Protein AF-0000000081953867 (afdb_homodimer)

Structure (mmCIF, N/CA/C/O backbone):
data_AF-0000000081953867-model_v1
#
loop_
_entity.id
_entity.type
_entity.pdbx_description
1 polymer 'Ly6 domain containing, pigment cell'
#
loop_
_atom_site.group_PDB
_atom_site.id
_atom_site.type_symbol
_atom_site.label_atom_id
_atom_site.label_alt_id
_atom_site.label_comp_id
_atom_site.label_asym_id
_atom_site.label_entity_id
_atom_site.label_seq_id
_atom_site.pdbx_PDB_ins_code
_atom_site.Cartn_x
_atom_site.Cartn_y
_atom_site.Cartn_z
_atom_site.occupancy
_atom_site.B_iso_or_equiv
_atom_site.auth_seq_id
_atom_site.auth_comp_id
_atom_site.auth_asym_id
_atom_site.auth_atom_id
_atom_site.pdbx_PDB_model_num
ATOM 1 N N . LYS A 1 1 ? -15.125 -46.375 -12.68 1 42.28 1 LYS A N 1
ATOM 2 C CA . LYS A 1 1 ? -15.742 -45.062 -12.695 1 42.28 1 LYS A CA 1
ATOM 3 C C . LYS A 1 1 ? -14.703 -43.969 -12.469 1 42.28 1 LYS A C 1
ATOM 5 O O . LYS A 1 1 ? -14.086 -43.906 -11.406 1 42.28 1 LYS A O 1
ATOM 10 N N . VAL A 1 2 ? -14.016 -43.5 -13.586 1 43 2 VAL A N 1
ATOM 11 C CA . VAL A 1 2 ? -13.008 -42.438 -13.586 1 43 2 VAL A CA 1
ATOM 12 C C . VAL A 1 2 ? -13.641 -41.125 -13.117 1 43 2 VAL A C 1
ATOM 14 O O . VAL A 1 2 ? -14.594 -40.656 -13.719 1 43 2 VAL A O 1
ATOM 17 N N . LEU A 1 3 ? -13.711 -40.875 -11.844 1 42.72 3 LEU A N 1
ATOM 18 C CA . LEU A 1 3 ? -14.031 -39.562 -11.312 1 42.72 3 LEU A CA 1
ATOM 19 C C . LEU A 1 3 ? -13.297 -38.469 -12.086 1 42.72 3 LEU A C 1
ATOM 21 O O . LEU A 1 3 ? -12.062 -38.438 -12.078 1 42.72 3 LEU A O 1
ATOM 25 N N . HIS A 1 4 ? -13.891 -38.031 -13.242 1 45.25 4 HIS A N 1
ATOM 26 C CA . HIS A 1 4 ? -13.406 -36.812 -13.883 1 45.25 4 HIS A CA 1
ATOM 27 C C . HIS A 1 4 ? -13.172 -35.719 -12.852 1 45.25 4 HIS A C 1
ATOM 29 O O . HIS A 1 4 ? -14.109 -35.25 -12.188 1 45.25 4 HIS A O 1
ATOM 35 N N . ILE A 1 5 ? -12.125 -35.781 -12.141 1 44.5 5 ILE A N 1
ATOM 36 C CA . ILE A 1 5 ? -11.711 -34.594 -11.438 1 44.5 5 ILE A CA 1
ATOM 37 C C . ILE A 1 5 ? -11.867 -33.375 -12.352 1 44.5 5 ILE A C 1
ATOM 39 O O . ILE A 1 5 ? -11.195 -33.281 -13.383 1 44.5 5 ILE A O 1
ATOM 43 N N . TYR A 1 6 ? -13.078 -32.938 -12.594 1 45.06 6 TYR A N 1
ATOM 44 C CA . TYR A 1 6 ? -13.219 -31.594 -13.156 1 45.06 6 TYR A CA 1
ATOM 45 C C . TYR A 1 6 ? -12.148 -30.672 -12.602 1 45.06 6 TYR A C 1
ATOM 47 O O . TYR A 1 6 ? -12.117 -30.391 -11.398 1 45.06 6 TYR A O 1
ATOM 55 N N . ARG A 1 7 ? -10.938 -30.844 -13.039 1 45.34 7 ARG A N 1
ATOM 56 C CA . ARG A 1 7 ? -9.984 -29.766 -12.789 1 45.34 7 ARG A CA 1
ATOM 57 C C . ARG A 1 7 ? -10.656 -28.406 -12.93 1 45.34 7 ARG A C 1
ATOM 59 O O . ARG A 1 7 ? -11.023 -28 -14.031 1 45.34 7 ARG A O 1
ATOM 66 N N . VAL A 1 8 ? -11.562 -28.047 -12.117 1 51.91 8 VAL A N 1
ATOM 67 C CA . VAL A 1 8 ? -11.977 -26.656 -12.148 1 51.91 8 VAL A CA 1
ATOM 68 C C . VAL A 1 8 ? -10.797 -25.766 -12.539 1 51.91 8 VAL A C 1
ATOM 70 O O . VAL A 1 8 ? -9.75 -25.797 -11.883 1 51.91 8 VAL A O 1
ATOM 73 N N . GLN A 1 9 ? -10.43 -25.656 -13.797 1 52.16 9 GLN A N 1
ATOM 74 C CA . GLN A 1 9 ? -9.445 -24.719 -14.32 1 52.16 9 GLN A CA 1
ATOM 75 C C . GLN A 1 9 ? -9.492 -23.391 -13.578 1 52.16 9 GLN A C 1
ATOM 77 O O . GLN A 1 9 ? -10.461 -22.641 -13.703 1 52.16 9 GLN A O 1
ATOM 82 N N . HIS A 1 10 ? -9.07 -23.359 -12.406 1 65.44 10 HIS A N 1
ATOM 83 C CA . HIS A 1 10 ? -9.047 -22.078 -11.688 1 65.44 10 HIS A CA 1
ATOM 84 C C . HIS A 1 10 ? -8.359 -21 -12.5 1 65.44 10 HIS A C 1
ATOM 86 O O . HIS A 1 10 ? -7.203 -21.156 -12.906 1 65.44 10 HIS A O 1
ATOM 92 N N . THR A 1 11 ? -9.125 -20.281 -13.406 1 84.06 11 THR A N 1
ATOM 93 C CA . THR A 1 11 ? -8.586 -19.094 -14.086 1 84.06 11 THR A CA 1
ATOM 94 C C . THR A 1 11 ? -7.914 -18.156 -13.102 1 84.06 11 THR A C 1
ATOM 96 O O . THR A 1 11 ? -8.453 -17.891 -12.023 1 84.06 11 THR A O 1
ATOM 99 N N . PRO A 1 12 ? -6.672 -17.891 -13.406 1 92.25 12 PRO A N 1
ATOM 100 C CA . PRO A 1 12 ? -5.965 -16.969 -12.508 1 92.25 12 PRO A CA 1
ATOM 101 C C . PRO A 1 12 ? -6.695 -15.648 -12.336 1 92.25 12 PRO A C 1
ATOM 103 O O . PRO A 1 12 ? -7.309 -15.148 -13.281 1 92.25 12 PRO A O 1
ATOM 106 N N . LEU A 1 13 ? -6.82 -15.234 -11.117 1 95.56 13 LEU A N 1
ATOM 107 C CA . LEU A 1 13 ? -7.367 -13.922 -10.797 1 95.56 13 LEU A CA 1
ATOM 108 C C . LEU A 1 13 ? -6.293 -12.844 -10.906 1 95.56 13 LEU A C 1
ATOM 110 O O . LEU A 1 13 ? -5.191 -13.008 -10.375 1 95.56 13 LEU A O 1
ATOM 114 N N . PHE A 1 14 ? -6.57 -11.734 -11.68 1 95.31 14 PHE A N 1
ATOM 115 C CA . PHE A 1 14 ? -5.672 -10.586 -11.805 1 95.31 14 PHE A CA 1
ATOM 116 C C . PHE A 1 14 ? -6.246 -9.375 -11.086 1 95.31 14 PHE A C 1
ATOM 118 O O . PHE A 1 14 ? -7.449 -9.117 -11.156 1 95.31 14 PHE A O 1
ATOM 125 N N . CYS A 1 15 ? -5.355 -8.664 -10.391 1 94.88 15 CYS A N 1
ATOM 126 C CA . CYS A 1 15 ? -5.77 -7.473 -9.648 1 94.88 15 CYS A CA 1
ATOM 127 C C . CYS A 1 15 ? -4.789 -6.324 -9.867 1 94.88 15 CYS A C 1
ATOM 129 O O . CYS A 1 15 ? -3.654 -6.543 -10.297 1 94.88 15 CYS A O 1
ATOM 131 N N . TYR A 1 16 ? -5.242 -5.105 -9.609 1 93.94 16 TYR A N 1
ATOM 132 C CA . TYR A 1 16 ? -4.355 -3.955 -9.5 1 93.94 16 TYR A CA 1
ATOM 133 C C . TYR A 1 16 ? -3.6 -3.973 -8.18 1 93.94 16 TYR A C 1
ATOM 135 O O . TYR A 1 16 ? -4.129 -4.43 -7.16 1 93.94 16 TYR A O 1
ATOM 143 N N . THR A 1 17 ? -2.395 -3.549 -8.227 1 93.88 17 THR A N 1
ATOM 144 C CA . THR A 1 17 ? -1.592 -3.439 -7.012 1 93.88 17 THR A CA 1
ATOM 145 C C . THR A 1 17 ? -0.898 -2.082 -6.945 1 93.88 1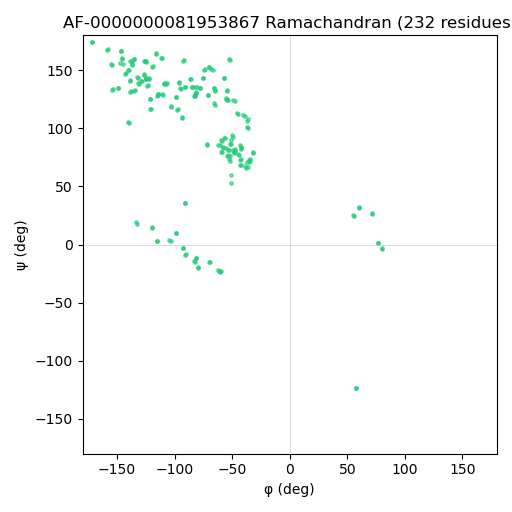7 THR A C 1
ATOM 147 O O . THR A 1 17 ? -0.587 -1.484 -7.977 1 93.88 17 THR A O 1
ATOM 150 N N . CYS A 1 18 ? -0.797 -1.572 -5.742 1 95.25 18 CYS A N 1
ATOM 151 C CA . CYS A 1 18 ? -0.029 -0.35 -5.535 1 95.25 18 CYS A CA 1
ATOM 152 C C . CYS A 1 18 ? 1.422 -0.668 -5.195 1 95.25 18 CYS A C 1
ATOM 154 O O . CYS A 1 18 ? 1.694 -1.582 -4.414 1 95.25 18 CYS A O 1
ATOM 156 N N . VAL A 1 19 ? 2.359 0.077 -5.828 1 93.69 19 VAL A N 1
ATOM 157 C CA . VAL A 1 19 ? 3.773 -0.229 -5.637 1 93.69 19 VAL A CA 1
ATOM 158 C C . VAL A 1 19 ? 4.484 0.979 -5.031 1 93.69 19 VAL A C 1
ATOM 160 O O . VAL A 1 19 ? 5.703 1.128 -5.176 1 93.69 19 VAL A O 1
ATOM 163 N N . PHE A 1 20 ? 3.738 1.986 -4.488 1 94.19 20 PHE A N 1
ATOM 164 C CA . PHE A 1 20 ? 4.121 3.133 -3.672 1 94.19 20 PHE A CA 1
ATOM 165 C C . PHE A 1 20 ? 3.018 3.49 -2.684 1 94.19 20 PHE A C 1
ATOM 167 O O . PHE A 1 20 ? 1.859 3.117 -2.879 1 94.19 20 PHE A O 1
ATOM 174 N N . PRO A 1 21 ? 3.434 4.156 -1.613 1 96.56 21 PRO A N 1
ATOM 175 C CA . PRO A 1 21 ? 2.33 4.727 -0.836 1 96.56 21 PRO A CA 1
ATOM 176 C C . PRO A 1 21 ? 1.409 5.605 -1.679 1 96.56 21 PRO A C 1
ATOM 178 O O . PRO A 1 21 ? 1.87 6.547 -2.324 1 96.56 21 PRO A O 1
ATOM 181 N N . THR A 1 22 ? 0.136 5.297 -1.679 1 96.56 22 THR A N 1
ATOM 182 C CA . THR A 1 22 ? -0.778 5.863 -2.664 1 96.56 22 THR A CA 1
ATOM 183 C C . THR A 1 22 ? -1.622 6.973 -2.045 1 96.56 22 THR A C 1
ATOM 185 O O . THR A 1 22 ? -2.398 6.727 -1.119 1 96.56 22 THR A O 1
ATOM 188 N N . VAL A 1 23 ? -1.457 8.234 -2.639 1 96.94 23 VAL A N 1
ATOM 189 C CA . VAL A 1 23 ? -2.115 9.406 -2.076 1 96.94 23 VAL A CA 1
ATOM 190 C C . VAL A 1 23 ? -3.137 9.953 -3.072 1 96.94 23 VAL A C 1
ATOM 192 O O . VAL A 1 23 ? -3.732 11.008 -2.844 1 96.94 23 VAL A O 1
ATOM 195 N N . SER A 1 24 ? -3.289 9.273 -4.164 1 92.81 24 SER A N 1
ATOM 196 C CA . SER A 1 24 ? -4.352 9.508 -5.133 1 92.81 24 SER A CA 1
ATOM 197 C C . SER A 1 24 ? -4.863 8.195 -5.723 1 92.81 24 SER A C 1
ATOM 199 O O . SER A 1 24 ? -4.098 7.246 -5.898 1 92.81 24 SER A O 1
ATOM 201 N N . PRO A 1 25 ? -6.094 8.094 -6.055 1 87 25 PRO A N 1
ATOM 202 C CA . PRO A 1 25 ? -6.668 6.82 -6.5 1 87 25 PRO A CA 1
ATOM 203 C C . PRO A 1 25 ? -5.996 6.277 -7.758 1 87 25 PRO A C 1
ATOM 205 O O . PRO A 1 25 ? -5.996 5.066 -7.988 1 87 25 PRO A O 1
ATOM 208 N N . HIS A 1 26 ? -5.398 7.148 -8.508 1 86.62 26 HIS A N 1
ATOM 209 C CA . HIS A 1 26 ? -4.879 6.723 -9.805 1 86.62 26 HIS A CA 1
ATOM 210 C C . HIS A 1 26 ? -3.383 6.441 -9.727 1 86.62 26 HIS A C 1
ATOM 212 O O . HIS A 1 26 ? -2.748 6.168 -10.75 1 86.62 26 HIS A O 1
ATOM 218 N N . ASP A 1 27 ? -2.85 6.414 -8.531 1 88.81 27 ASP A N 1
ATOM 219 C CA . ASP A 1 27 ? -1.405 6.258 -8.391 1 88.81 27 ASP A CA 1
ATOM 220 C C . ASP A 1 27 ? -1.005 4.785 -8.461 1 88.81 27 ASP A C 1
ATOM 222 O O . ASP A 1 27 ? 0.161 4.465 -8.703 1 88.81 27 ASP A O 1
ATOM 226 N N . CYS A 1 28 ? -1.898 3.885 -8.352 1 89.94 28 CYS A N 1
ATOM 227 C CA . CYS A 1 28 ? -1.551 2.469 -8.406 1 89.94 28 CYS A CA 1
ATOM 228 C C . CYS A 1 28 ? -1.221 2.045 -9.836 1 89.94 28 CYS A C 1
ATOM 230 O O . CYS A 1 28 ? -1.704 2.648 -10.797 1 89.94 28 CYS A O 1
ATOM 232 N N . ILE A 1 29 ? -0.317 1.01 -9.922 1 81 29 ILE A N 1
ATOM 233 C CA . ILE A 1 29 ? 0.077 0.554 -11.25 1 81 29 ILE A CA 1
ATOM 234 C C . ILE A 1 29 ? -1.118 -0.092 -11.945 1 81 29 ILE A C 1
ATOM 236 O O . ILE A 1 29 ? -1.963 -0.714 -11.297 1 81 29 ILE A O 1
ATOM 240 N N . HIS A 1 30 ? -1.061 0.056 -13.242 1 77.81 30 HIS A N 1
ATOM 241 C CA . HIS A 1 30 ? -2.201 -0.402 -14.023 1 77.81 30 HIS A CA 1
ATOM 242 C C . HIS A 1 30 ? -1.899 -1.729 -14.711 1 77.81 30 HIS A C 1
ATOM 244 O O . HIS A 1 30 ? -2.775 -2.312 -15.352 1 77.81 30 HIS A O 1
ATOM 250 N N . PHE A 1 31 ? -0.695 -2.215 -14.398 1 81.69 31 PHE A N 1
ATOM 251 C CA . PHE A 1 31 ? -0.4 -3.541 -14.93 1 81.69 31 PHE A CA 1
ATOM 252 C C . PHE A 1 31 ? -1.016 -4.625 -14.047 1 81.69 31 PHE A C 1
ATOM 254 O O . PHE A 1 31 ? -0.851 -4.609 -12.828 1 81.69 31 PHE A O 1
ATOM 261 N N . PRO A 1 32 ? -1.679 -5.512 -14.703 1 88.38 32 PRO A N 1
ATOM 262 C CA . PRO A 1 32 ? -2.324 -6.578 -13.93 1 88.38 32 PRO A CA 1
ATOM 263 C C . PRO A 1 32 ? -1.322 -7.496 -13.242 1 88.38 32 PRO A C 1
ATOM 265 O O . PRO A 1 32 ? -0.296 -7.852 -13.828 1 88.38 32 PRO A O 1
ATOM 268 N N . VAL A 1 33 ? -1.62 -7.762 -12.016 1 91.38 33 VAL A N 1
ATOM 269 C CA . VAL A 1 33 ? -0.803 -8.703 -11.258 1 91.38 33 VAL A CA 1
ATOM 270 C C . VAL A 1 33 ? -1.599 -9.977 -10.984 1 91.38 33 VAL A C 1
ATOM 272 O O . VAL A 1 33 ? -2.744 -9.914 -10.531 1 91.38 33 VAL A O 1
ATOM 275 N N . LYS A 1 34 ? -0.987 -11.086 -11.297 1 92.56 34 LYS A N 1
ATOM 276 C CA . LYS A 1 34 ? -1.616 -12.367 -11 1 92.56 34 LYS A CA 1
ATOM 277 C C . LYS A 1 34 ? -1.62 -1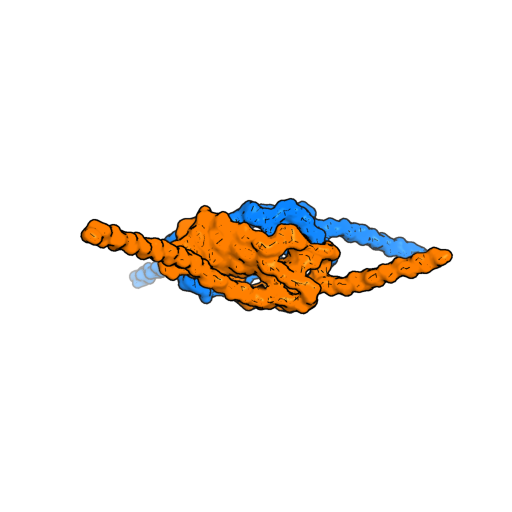2.648 -9.5 1 92.56 34 LYS A C 1
ATOM 279 O O . LYS A 1 34 ? -0.563 -12.672 -8.867 1 92.56 34 LYS A O 1
ATOM 284 N N . CYS A 1 35 ? -2.768 -12.977 -8.984 1 93.31 35 CYS A N 1
ATOM 285 C CA . CYS A 1 35 ? -2.871 -13.25 -7.555 1 93.31 35 CYS A CA 1
ATOM 286 C C . CYS A 1 35 ? -2.541 -14.703 -7.254 1 93.31 35 CYS A C 1
ATOM 288 O O . CYS A 1 35 ? -2.871 -15.594 -8.039 1 93.31 35 CYS A O 1
ATOM 290 N N . PRO A 1 36 ? -1.838 -14.914 -6.094 1 89.38 36 PRO A N 1
ATOM 291 C CA . PRO A 1 36 ? -1.755 -16.297 -5.621 1 89.38 36 PRO A CA 1
ATOM 292 C C . PRO A 1 36 ? -3.123 -16.969 -5.512 1 89.38 36 PRO A C 1
ATOM 294 O O . PRO A 1 36 ? -4.145 -16.281 -5.398 1 89.38 36 PRO A O 1
ATOM 297 N N . PRO A 1 37 ? -3.117 -18.281 -5.523 1 89.94 37 PRO A N 1
ATOM 298 C CA . PRO A 1 37 ? -4.387 -19 -5.395 1 89.94 37 PRO A CA 1
ATOM 299 C C . PRO A 1 37 ? -5.145 -18.641 -4.121 1 89.94 37 PRO A C 1
ATOM 301 O O . PRO A 1 37 ? -4.531 -18.406 -3.076 1 89.94 37 PRO A O 1
ATOM 304 N N . GLU A 1 38 ? -6.484 -18.562 -4.16 1 92.19 38 GLU A N 1
ATOM 305 C CA . GLU A 1 38 ? -7.426 -18.391 -3.057 1 92.19 38 GLU A CA 1
ATOM 306 C C . GLU A 1 38 ? -7.449 -16.938 -2.568 1 92.19 38 GLU A C 1
ATOM 308 O O . GLU A 1 38 ? -8.148 -16.625 -1.604 1 92.19 38 GLU A O 1
ATOM 313 N N . GLN A 1 39 ? -6.66 -16.109 -3.215 1 94.81 39 GLN A N 1
ATOM 314 C CA . GLN A 1 39 ? -6.707 -14.695 -2.824 1 94.81 39 GLN A CA 1
ATOM 315 C C . GLN A 1 39 ? -7.727 -13.93 -3.664 1 94.81 39 GLN A C 1
ATOM 317 O O . GLN A 1 39 ? -8.172 -14.414 -4.703 1 94.81 39 GLN A O 1
ATOM 322 N N . LEU A 1 40 ? -8.148 -12.82 -3.109 1 96.56 40 LEU A N 1
ATOM 323 C CA . LEU A 1 40 ? -9.125 -11.906 -3.705 1 96.56 40 LEU A CA 1
ATOM 324 C C . LEU A 1 40 ? -8.492 -10.547 -3.99 1 96.56 40 LEU A C 1
ATOM 326 O O . LEU A 1 40 ? -7.387 -10.266 -3.527 1 96.56 40 LEU A O 1
ATOM 330 N N . CYS A 1 41 ? -9.195 -9.773 -4.809 1 96.62 41 CYS A N 1
ATOM 331 C CA . CYS A 1 41 ? -8.75 -8.406 -5.074 1 96.62 41 CYS A CA 1
ATOM 332 C C . CYS A 1 41 ? -9.203 -7.461 -3.967 1 96.62 41 CYS A C 1
ATOM 334 O O . CYS A 1 41 ? -10.383 -7.41 -3.629 1 96.62 41 CYS A O 1
ATOM 336 N N . LEU A 1 42 ? -8.297 -6.715 -3.457 1 96.12 42 LEU A N 1
ATOM 337 C CA . LEU A 1 42 ? -8.539 -5.797 -2.352 1 96.12 42 LEU A CA 1
ATOM 338 C C . LEU A 1 42 ? -8.531 -4.348 -2.834 1 96.12 42 LEU A C 1
ATOM 340 O O . LEU A 1 42 ? -7.676 -3.959 -3.631 1 96.12 42 LEU A O 1
ATOM 344 N N . SER A 1 43 ? -9.453 -3.557 -2.336 1 96.38 43 SER A N 1
ATOM 345 C CA . SER A 1 43 ? -9.422 -2.098 -2.297 1 96.38 43 SER A CA 1
ATOM 346 C C . SER A 1 43 ? -9.523 -1.58 -0.867 1 96.38 43 SER A C 1
ATOM 348 O O . SER A 1 43 ? -10.477 -1.91 -0.149 1 96.38 43 SER A O 1
ATOM 350 N N . SER A 1 44 ? -8.586 -0.792 -0.507 1 96.25 44 SER A N 1
ATOM 351 C CA . SER A 1 44 ? -8.586 -0.219 0.834 1 96.25 44 SER A CA 1
ATOM 352 C C . SER A 1 44 ? -8.469 1.301 0.785 1 96.25 44 SER A C 1
ATOM 354 O O . SER A 1 44 ? -7.766 1.848 -0.068 1 96.25 44 SER A O 1
ATOM 356 N N . ARG A 1 45 ? -9.094 1.985 1.711 1 96.06 45 ARG A N 1
ATOM 357 C CA . ARG A 1 45 ? -9.086 3.438 1.862 1 96.06 45 ARG A CA 1
ATOM 358 C C . ARG A 1 45 ? -8.883 3.834 3.32 1 96.06 45 ARG A C 1
ATOM 360 O O . ARG A 1 45 ? -9.516 3.271 4.215 1 96.06 45 ARG A O 1
ATOM 367 N N . ALA A 1 46 ? -8.008 4.727 3.561 1 97 46 ALA A N 1
ATOM 368 C CA . ALA A 1 46 ? -7.805 5.293 4.891 1 97 46 ALA A CA 1
ATOM 369 C C . ALA A 1 46 ? -7.961 6.812 4.871 1 97 46 ALA A C 1
ATOM 371 O O . ALA A 1 46 ? -7.504 7.473 3.936 1 97 46 ALA A O 1
ATOM 372 N N . VAL A 1 47 ? -8.648 7.383 5.883 1 97.44 47 VAL A N 1
ATOM 373 C CA . VAL A 1 47 ? -8.805 8.82 6.039 1 97.44 47 VAL A CA 1
ATOM 374 C C . VAL A 1 47 ? -8.25 9.266 7.391 1 97.44 47 VAL A C 1
ATOM 376 O O . VAL A 1 47 ? -8.688 8.781 8.438 1 97.44 47 VAL A O 1
ATOM 379 N N . GLY A 1 48 ? -7.184 10.117 7.324 1 98.19 48 GLY A N 1
ATOM 380 C CA . GLY A 1 48 ? -6.668 10.781 8.508 1 98.19 48 GLY A CA 1
ATOM 381 C C . GLY A 1 48 ? -7.234 12.18 8.703 1 98.19 48 GLY A C 1
ATOM 382 O O . GLY A 1 48 ? -7.246 12.984 7.766 1 98.19 48 GLY A O 1
ATOM 383 N N . ARG A 1 49 ? -7.66 12.508 10 1 98.06 49 ARG A N 1
ATOM 384 C CA . ARG A 1 49 ? -8.312 13.789 10.219 1 98.06 49 ARG A CA 1
ATOM 385 C C . ARG A 1 49 ? -7.711 14.516 11.414 1 98.06 49 ARG A C 1
ATOM 387 O O . ARG A 1 49 ? -7.379 13.891 12.422 1 98.06 49 ARG A O 1
ATOM 394 N N . ARG A 1 50 ? -7.539 15.75 11.273 1 95.88 50 ARG A N 1
ATOM 395 C CA . ARG A 1 50 ? -7.262 16.719 12.328 1 95.88 50 ARG A CA 1
ATOM 396 C C . ARG A 1 50 ? -8.016 18.031 12.078 1 95.88 50 ARG A C 1
ATOM 398 O O . ARG A 1 50 ? -7.609 18.844 11.25 1 95.88 50 ARG A O 1
ATOM 405 N N . GLY A 1 51 ? -9.086 18.203 12.906 1 94.62 51 GLY A N 1
ATOM 406 C CA . GLY A 1 51 ? -9.938 19.328 12.578 1 94.62 51 GLY A CA 1
ATOM 407 C C . GLY A 1 51 ? -10.492 19.266 11.164 1 94.62 51 GLY A C 1
ATOM 408 O O . GLY A 1 51 ? -11.086 18.266 10.766 1 94.62 51 GLY A O 1
ATOM 409 N N . ASP A 1 52 ? -10.234 20.359 10.297 1 94.19 52 ASP A N 1
ATOM 410 C CA . ASP A 1 52 ? -10.727 20.422 8.922 1 94.19 52 ASP A CA 1
ATOM 411 C C . ASP A 1 52 ? -9.719 19.828 7.945 1 94.19 52 ASP A C 1
ATOM 413 O O . ASP A 1 52 ? -10.031 19.625 6.77 1 94.19 52 ASP A O 1
ATOM 417 N N . PHE A 1 53 ? -8.578 19.547 8.414 1 95.19 53 PHE A N 1
ATOM 418 C CA . PHE A 1 53 ? -7.527 18.953 7.59 1 95.19 53 PHE A CA 1
ATOM 419 C C . PHE A 1 53 ? -7.73 17.453 7.441 1 95.19 53 PHE A C 1
ATOM 421 O O . PHE A 1 53 ? -8.055 16.766 8.414 1 95.19 53 PHE A O 1
ATOM 428 N N . GLN A 1 54 ? -7.582 16.922 6.211 1 97.12 54 GLN A N 1
ATOM 429 C CA . GLN A 1 54 ? -7.723 15.484 5.992 1 97.12 54 GLN A CA 1
ATOM 430 C C . GLN A 1 54 ? -6.668 14.969 5.02 1 97.12 54 GLN A C 1
ATOM 432 O O . GLN A 1 54 ? -6.297 15.664 4.074 1 97.12 54 GLN A O 1
ATOM 437 N N . VAL A 1 55 ? -6.188 13.844 5.305 1 97.62 55 VAL A N 1
ATOM 438 C CA . VAL A 1 55 ? -5.34 13.078 4.395 1 97.62 55 VAL A CA 1
ATOM 439 C C . VAL A 1 55 ? -6.051 11.797 3.979 1 97.62 55 VAL A C 1
ATOM 441 O O . VAL A 1 55 ? -6.543 11.047 4.828 1 97.62 55 VAL A O 1
ATOM 444 N N . VAL A 1 56 ? -6.137 11.539 2.656 1 97.12 56 VAL A N 1
ATOM 445 C CA . VAL A 1 56 ? -6.789 10.344 2.143 1 97.12 56 VAL A CA 1
ATOM 446 C C . VAL A 1 56 ? -5.762 9.453 1.447 1 97.12 56 VAL A C 1
ATOM 448 O O . VAL A 1 56 ? -5.008 9.914 0.59 1 97.12 56 VAL A O 1
ATOM 451 N N . LEU A 1 57 ? -5.754 8.188 1.822 1 97.19 57 LEU A N 1
ATOM 452 C CA . LEU A 1 57 ? -4.793 7.211 1.324 1 97.19 57 LEU A CA 1
ATOM 453 C C . LEU A 1 57 ? -5.508 6.004 0.725 1 97.19 57 LEU A C 1
ATOM 455 O O . LEU A 1 57 ? -6.633 5.688 1.116 1 97.19 57 LEU A O 1
ATOM 459 N N . TYR A 1 58 ? -4.773 5.289 -0.174 1 96.19 58 TYR A N 1
ATOM 460 C CA . TYR A 1 58 ? -5.375 4.168 -0.888 1 96.19 58 TYR A CA 1
ATOM 461 C C . TYR A 1 58 ? -4.414 2.982 -0.945 1 96.19 58 TYR A C 1
ATOM 463 O O . TYR A 1 58 ? -3.195 3.16 -0.904 1 96.19 58 TYR A O 1
ATOM 471 N N . GLU A 1 59 ? -4.992 1.812 -1.078 1 96.31 59 GLU A N 1
ATOM 472 C CA . GLU A 1 59 ? -4.25 0.57 -1.269 1 96.31 59 GLU A CA 1
ATOM 473 C C . GLU A 1 59 ? -5.043 -0.424 -2.111 1 96.31 59 GLU A C 1
ATOM 475 O O . GLU A 1 59 ? -6.25 -0.588 -1.913 1 96.31 59 GLU A O 1
ATOM 480 N N . ARG A 1 60 ? -4.34 -1.022 -3.066 1 95.81 60 ARG A N 1
ATOM 481 C CA . ARG A 1 60 ? -4.84 -2.152 -3.844 1 95.81 60 ARG A CA 1
ATOM 482 C C . ARG A 1 60 ? -3.844 -3.307 -3.838 1 95.81 60 ARG A C 1
ATOM 484 O O . ARG A 1 60 ? -2.633 -3.088 -3.918 1 95.81 60 ARG A O 1
ATOM 491 N N . SER A 1 61 ? -4.375 -4.539 -3.738 1 94.44 61 SER A N 1
ATOM 492 C CA . SER A 1 61 ? -3.5 -5.711 -3.688 1 94.44 61 SER A CA 1
ATOM 493 C C . SER A 1 61 ? -4.305 -7.004 -3.785 1 94.44 61 SER A C 1
ATOM 495 O O . SER A 1 61 ? -5.523 -6.969 -3.943 1 94.44 61 SER A O 1
ATOM 497 N N . CYS A 1 62 ? -3.578 -8.094 -3.857 1 94.62 62 CYS A N 1
ATOM 498 C CA . CYS A 1 62 ? -4.125 -9.43 -3.629 1 94.62 62 CY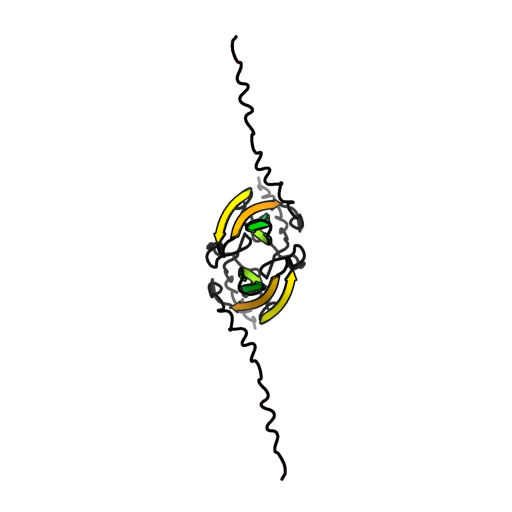S A CA 1
ATOM 499 C C . CYS A 1 62 ? -4.133 -9.766 -2.145 1 94.62 62 CYS A C 1
ATOM 501 O O . CYS A 1 62 ? -3.135 -9.57 -1.451 1 94.62 62 CYS A O 1
ATOM 503 N N . VAL A 1 63 ? -5.301 -10.367 -1.648 1 95.25 63 VAL A N 1
ATOM 504 C CA . VAL A 1 63 ? -5.344 -10.609 -0.21 1 95.25 63 VAL A CA 1
ATOM 505 C C . VAL A 1 63 ? -6.113 -11.898 0.076 1 95.25 63 VAL A C 1
ATOM 507 O O . VAL A 1 63 ? -6.875 -12.375 -0.77 1 95.25 63 VAL A O 1
ATOM 510 N N . LEU A 1 64 ? -5.836 -12.391 1.269 1 94.69 64 LEU A N 1
ATOM 511 C CA . LEU A 1 64 ? -6.656 -13.492 1.769 1 94.69 64 LEU A CA 1
ATOM 512 C C . LEU A 1 64 ? -8.062 -13.008 2.1 1 94.69 64 LEU A C 1
ATOM 514 O O . LEU A 1 64 ? -8.258 -11.859 2.502 1 94.69 64 LEU A O 1
ATOM 518 N N . SER A 1 65 ? -9.062 -13.938 2.016 1 96.19 65 SER A N 1
ATOM 519 C CA . SER A 1 65 ? -10.461 -13.594 2.262 1 96.19 65 SER A CA 1
ATOM 520 C C . SER A 1 65 ? -10.664 -13.094 3.689 1 96.19 65 SER A C 1
ATOM 522 O O . SER A 1 65 ? -11.594 -12.336 3.959 1 96.19 65 SER A O 1
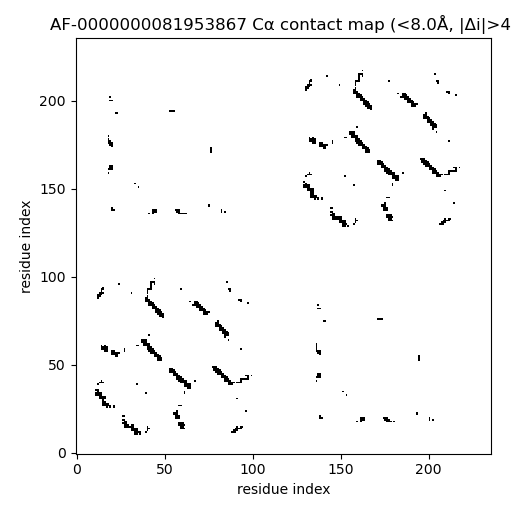ATOM 524 N N . SER A 1 66 ? -9.766 -13.445 4.605 1 95.31 66 SER A N 1
ATOM 525 C CA . SER A 1 66 ? -9.883 -13.039 6 1 95.31 66 SER A CA 1
ATOM 526 C C . SER A 1 66 ? -9.656 -11.539 6.164 1 95.31 66 SER A C 1
ATOM 528 O O . SER A 1 66 ? -9.977 -10.969 7.207 1 95.31 66 SER A O 1
ATOM 530 N N . MET A 1 67 ? -9.133 -10.969 5.191 1 94.75 67 MET A N 1
ATOM 531 C CA . MET A 1 67 ? -8.844 -9.539 5.277 1 94.75 67 MET A CA 1
ATOM 532 C C . MET A 1 67 ? -10.008 -8.719 4.723 1 94.75 67 MET A C 1
ATOM 534 O O . MET A 1 67 ? -9.969 -7.484 4.754 1 94.75 67 MET A O 1
ATOM 538 N N . CYS A 1 68 ? -11.062 -9.367 4.191 1 96.31 68 CYS A N 1
ATOM 539 C CA . CYS A 1 68 ? -12.195 -8.664 3.586 1 96.31 68 CYS A CA 1
ATOM 540 C C . CYS A 1 68 ? -13.125 -8.109 4.656 1 96.31 68 CYS A C 1
ATOM 542 O O . CYS A 1 68 ? -13.406 -8.781 5.652 1 96.31 68 CYS A O 1
ATOM 544 N N . GLY A 1 69 ? -13.523 -6.859 4.441 1 95.94 69 GLY A N 1
ATOM 545 C CA . GLY A 1 69 ? -14.461 -6.238 5.359 1 95.94 69 GLY A CA 1
ATOM 546 C C . GLY A 1 69 ? -13.805 -5.715 6.621 1 95.94 69 GLY A C 1
ATOM 547 O O . GLY A 1 69 ? -14.477 -5.145 7.488 1 95.94 69 GLY A O 1
ATOM 548 N N . VAL A 1 70 ? -12.492 -5.934 6.781 1 95.38 70 VAL A N 1
ATOM 549 C CA . VAL A 1 70 ? -11.766 -5.469 7.961 1 95.38 70 VAL A CA 1
ATOM 550 C C . VAL A 1 70 ? -11.766 -3.941 8 1 95.38 70 VAL A C 1
ATOM 552 O O . VAL A 1 70 ? -11.578 -3.287 6.973 1 95.38 70 VAL A O 1
ATOM 555 N N . THR A 1 71 ? -12.094 -3.357 9.18 1 96.75 71 THR A N 1
ATOM 556 C CA . THR A 1 71 ? -11.984 -1.935 9.477 1 96.75 71 THR A CA 1
ATOM 557 C C . THR A 1 71 ? -11.023 -1.699 10.648 1 96.75 71 THR A C 1
ATOM 559 O O . THR A 1 71 ? -10.727 -2.623 11.406 1 96.75 71 THR A O 1
ATOM 562 N N . GLY A 1 72 ? -10.438 -0.544 10.625 1 95.31 72 GLY A N 1
ATOM 563 C CA . GLY A 1 72 ? -9.547 -0.212 11.719 1 95.31 72 GLY A CA 1
ATOM 564 C C . GLY A 1 72 ? -9.336 1.28 11.891 1 95.31 72 GLY A C 1
ATOM 565 O O . GLY A 1 72 ? -9.852 2.078 11.102 1 95.31 72 GLY A O 1
ATOM 566 N N . GLN A 1 73 ? -8.703 1.629 13.055 1 97.06 73 GLN A N 1
ATOM 567 C CA . GLN A 1 73 ? -8.375 3.016 13.367 1 97.06 73 GLN A CA 1
ATOM 568 C C . GLN A 1 73 ? -6.996 3.117 14.023 1 97.06 73 GLN A C 1
ATOM 570 O O . GLN A 1 73 ? -6.559 2.193 14.711 1 97.06 73 GLN A O 1
ATOM 575 N N . LYS A 1 74 ? -6.348 4.23 13.797 1 97 74 LYS A N 1
ATOM 576 C CA . LYS A 1 74 ? -5.031 4.496 14.375 1 97 74 LYS A CA 1
ATOM 577 C C . LYS A 1 74 ? -4.785 5.996 14.508 1 97 74 LYS A C 1
ATOM 579 O O . LYS A 1 74 ? -5.121 6.77 13.609 1 97 74 LYS A O 1
ATOM 584 N N . TYR A 1 75 ? -4.281 6.379 15.75 1 97.81 75 TYR A N 1
ATOM 585 C CA . TYR A 1 75 ? -3.811 7.75 15.93 1 97.81 75 TYR A CA 1
ATOM 586 C C . TYR A 1 75 ? -2.297 7.828 15.766 1 97.81 75 TYR A C 1
ATOM 588 O O . TYR A 1 75 ? -1.552 7.184 16.5 1 97.81 75 TYR A O 1
ATOM 596 N N . THR A 1 76 ? -1.825 8.555 14.758 1 97.12 76 THR A N 1
ATOM 597 C CA . THR A 1 76 ? -0.405 8.781 14.523 1 97.12 76 THR A CA 1
ATOM 598 C C . THR A 1 76 ? -0.189 10.07 13.742 1 97.12 76 THR A C 1
ATOM 600 O O . THR A 1 76 ? -1.103 10.562 13.07 1 97.12 76 THR A O 1
ATOM 603 N N . MET A 1 77 ? 1.095 10.734 13.883 1 96.75 77 MET A N 1
ATOM 604 C CA . MET A 1 77 ? 1.469 11.953 13.18 1 96.75 77 MET A CA 1
ATOM 605 C C . MET A 1 77 ? 0.445 13.062 13.422 1 96.75 77 MET A C 1
ATOM 607 O O . MET A 1 77 ? 0.17 13.867 12.531 1 96.75 77 MET A O 1
ATOM 611 N N . ASP A 1 78 ? -0.248 12.969 14.531 1 96.62 78 ASP A N 1
ATOM 612 C CA . ASP A 1 78 ? -1.244 13.938 14.984 1 96.62 78 ASP A CA 1
ATOM 613 C C . ASP A 1 78 ? -2.5 13.883 14.125 1 96.62 78 ASP A C 1
ATOM 615 O O . ASP A 1 78 ? -3.164 14.898 13.914 1 96.62 78 ASP A O 1
ATOM 619 N N . LEU A 1 79 ? -2.783 12.766 13.523 1 98 79 LEU A N 1
ATOM 620 C CA . LEU A 1 79 ? -3.988 12.5 12.75 1 98 79 LEU A CA 1
ATOM 621 C C . LEU A 1 79 ? -4.715 11.266 13.273 1 98 79 LEU A C 1
ATOM 623 O O . LEU A 1 79 ? -4.078 10.312 13.727 1 98 79 LEU A O 1
ATOM 627 N N . ASN A 1 80 ? -6.004 11.273 13.266 1 98.06 80 ASN A N 1
ATOM 628 C CA . ASN A 1 80 ? -6.82 10.102 13.531 1 98.06 80 ASN A CA 1
ATOM 629 C C . ASN A 1 80 ? -7.203 9.383 12.234 1 98.06 80 ASN A C 1
ATOM 631 O O . ASN A 1 80 ? -8.062 9.852 11.492 1 98.06 80 ASN A O 1
ATOM 635 N N . PHE A 1 81 ? -6.602 8.203 12.039 1 97.81 81 PHE A N 1
ATOM 636 C CA . PHE A 1 81 ? -6.855 7.453 10.812 1 97.81 81 PHE A CA 1
ATOM 637 C C . PHE A 1 81 ? -7.945 6.406 11.031 1 97.81 81 PHE A C 1
ATOM 639 O O . PHE A 1 81 ? -7.969 5.742 12.07 1 97.81 81 PHE A O 1
ATOM 646 N N . THR A 1 82 ? -8.836 6.281 10 1 97.62 82 THR A N 1
ATOM 647 C CA . THR A 1 82 ? -9.758 5.152 9.883 1 97.62 82 THR A CA 1
ATOM 648 C C . THR A 1 82 ? -9.586 4.461 8.531 1 97.62 82 THR A C 1
ATOM 650 O O . THR A 1 82 ? -9.312 5.113 7.52 1 97.62 82 THR A O 1
ATOM 653 N N . PHE A 1 83 ? -9.711 3.119 8.492 1 95.81 83 PHE A N 1
ATOM 654 C CA . PHE A 1 83 ? -9.594 2.455 7.199 1 95.81 83 PHE A CA 1
ATOM 655 C C . PHE A 1 83 ? -10.641 1.356 7.059 1 95.81 83 PHE A C 1
ATOM 657 O O . PHE A 1 83 ? -11.203 0.899 8.055 1 95.81 83 PHE A O 1
ATOM 664 N N . THR A 1 84 ? -10.938 1.005 5.828 1 95.94 84 THR A N 1
ATOM 665 C CA . THR A 1 84 ? -11.867 -0.058 5.453 1 95.94 84 THR A CA 1
ATOM 666 C C . THR A 1 84 ? -11.312 -0.866 4.281 1 95.94 84 THR A C 1
ATOM 668 O O . THR A 1 84 ? -10.828 -0.297 3.301 1 95.94 84 THR A O 1
ATOM 671 N N . ASN A 1 85 ? -11.359 -2.197 4.449 1 96.31 85 ASN A N 1
ATOM 672 C CA . ASN A 1 85 ? -11.008 -3.125 3.379 1 96.31 85 ASN A CA 1
ATOM 673 C C . ASN A 1 85 ? -12.25 -3.66 2.674 1 96.31 85 ASN A C 1
ATOM 675 O O . ASN A 1 85 ? -13.172 -4.16 3.322 1 96.31 85 ASN A O 1
ATOM 679 N N . THR A 1 86 ? -12.312 -3.559 1.39 1 96.94 86 THR A N 1
ATOM 680 C CA . THR A 1 86 ? -13.344 -4.172 0.558 1 96.94 86 THR A CA 1
ATOM 681 C C . THR A 1 86 ? -12.719 -5.098 -0.483 1 96.94 86 THR A C 1
ATOM 683 O O . THR A 1 86 ? -11.656 -4.797 -1.029 1 96.94 86 THR A O 1
ATOM 686 N N . CYS A 1 87 ? -13.352 -6.18 -0.749 1 97.06 87 CYS A N 1
ATOM 687 C CA . CYS A 1 87 ? -12.797 -7.156 -1.685 1 97.06 87 CYS A CA 1
ATOM 688 C C . CYS A 1 87 ? -13.797 -7.473 -2.793 1 97.06 87 CYS A C 1
ATOM 690 O O . CYS A 1 87 ? -15 -7.289 -2.621 1 97.06 87 CYS A O 1
ATOM 692 N N . CYS A 1 88 ? -13.289 -7.961 -3.924 1 97.31 88 CYS A N 1
ATOM 693 C CA . CYS A 1 88 ? -14.047 -8.461 -5.07 1 97.31 88 CYS A CA 1
ATOM 694 C C . CYS A 1 88 ? -13.312 -9.609 -5.746 1 97.31 88 CYS A C 1
ATOM 696 O O . CYS A 1 88 ? -12.164 -9.914 -5.398 1 97.31 88 CYS A O 1
ATOM 698 N N . ASP A 1 89 ? -13.992 -10.383 -6.66 1 96.19 89 ASP A N 1
ATOM 699 C CA . ASP A 1 89 ? -13.398 -11.656 -7.059 1 96.19 89 ASP A CA 1
ATOM 700 C C . ASP A 1 89 ? -13.438 -11.828 -8.578 1 96.19 89 ASP A C 1
ATOM 702 O O . ASP A 1 89 ? -13.352 -12.945 -9.086 1 96.19 89 ASP A O 1
ATOM 706 N N . SER A 1 90 ? -13.594 -10.812 -9.32 1 96.19 90 SER A N 1
ATOM 707 C CA . SER A 1 90 ? -13.445 -10.875 -10.773 1 96.19 90 SER A CA 1
ATOM 708 C C . SER A 1 90 ? -12.211 -10.102 -11.234 1 96.19 90 SER A C 1
ATOM 710 O O . SER A 1 90 ? -11.656 -9.297 -10.484 1 96.19 90 SER A O 1
ATOM 712 N N . ASN A 1 91 ? -11.727 -10.352 -12.383 1 95.38 91 ASN A N 1
ATOM 713 C CA . ASN A 1 91 ? -10.5 -9.742 -12.891 1 95.38 91 ASN A CA 1
ATOM 714 C C . ASN A 1 91 ? -10.57 -8.219 -12.859 1 95.38 91 ASN A C 1
ATOM 716 O O . ASN A 1 91 ? -11.523 -7.629 -13.367 1 95.38 91 ASN A O 1
ATOM 720 N N . LEU A 1 92 ? -9.531 -7.605 -12.188 1 95.12 92 LEU A N 1
ATOM 721 C CA . LEU A 1 92 ? -9.273 -6.172 -12.203 1 95.12 92 LEU A CA 1
ATOM 722 C C . LEU A 1 92 ? -10.461 -5.398 -11.648 1 95.12 92 LEU A C 1
ATOM 724 O O . LEU A 1 92 ? -10.719 -4.266 -12.062 1 95.12 92 LEU A O 1
ATOM 728 N N . CYS A 1 93 ? -11.195 -6.008 -10.695 1 95.25 93 CYS A N 1
ATOM 729 C CA . CYS A 1 93 ? -12.422 -5.426 -10.156 1 95.25 93 CYS A CA 1
ATOM 730 C C . CYS A 1 93 ? -12.102 -4.383 -9.094 1 95.25 93 CYS A C 1
ATOM 732 O O . CYS A 1 93 ? -12.984 -3.625 -8.68 1 95.25 93 CYS A O 1
ATOM 734 N N . ASN A 1 94 ? -10.867 -4.309 -8.633 1 95.06 94 ASN A N 1
ATOM 735 C CA . ASN A 1 94 ? -10.578 -3.486 -7.465 1 95.06 94 ASN A CA 1
ATOM 736 C C . ASN A 1 94 ? -10.195 -2.062 -7.855 1 95.06 94 ASN A C 1
ATOM 738 O O . ASN A 1 94 ? -9.312 -1.461 -7.246 1 95.06 94 ASN A O 1
ATOM 742 N N . THR A 1 95 ? -10.828 -1.534 -8.906 1 89.19 95 THR A N 1
ATOM 743 C CA . THR A 1 95 ? -10.648 -0.14 -9.289 1 89.19 95 THR A CA 1
ATOM 744 C C . THR A 1 95 ? -11.484 0.782 -8.414 1 89.19 95 THR A C 1
ATOM 746 O O . THR A 1 95 ? -11.312 2.002 -8.438 1 89.19 95 THR A O 1
ATOM 749 N N . ALA A 1 96 ? -12.531 0.122 -7.766 1 66.56 96 ALA A N 1
ATOM 750 C CA . ALA A 1 96 ? -13.594 0.865 -7.098 1 66.56 96 ALA A CA 1
ATOM 751 C C . ALA A 1 96 ? -13.055 1.634 -5.895 1 66.56 96 ALA A C 1
ATOM 753 O O . ALA A 1 96 ? -12.156 1.154 -5.195 1 66.56 96 ALA A O 1
ATOM 754 N N . LEU A 1 97 ? -13.273 3.041 -5.957 1 63.72 97 LEU A N 1
ATOM 755 C CA . LEU A 1 97 ? -13.055 3.9 -4.797 1 63.72 97 LEU A CA 1
ATOM 756 C C . LEU A 1 97 ? -14.141 3.691 -3.752 1 63.72 97 LEU A C 1
ATOM 758 O O . LEU A 1 97 ? -15.328 3.646 -4.09 1 63.72 97 LEU A O 1
ATOM 762 N N . THR A 1 98 ? -13.992 2.742 -2.871 1 53.72 98 THR A N 1
ATOM 763 C CA . THR A 1 98 ? -15.07 2.736 -1.893 1 53.72 98 THR A CA 1
ATOM 764 C C . THR A 1 98 ? -15.281 4.133 -1.309 1 53.72 98 THR A C 1
ATOM 766 O O . THR A 1 98 ? -14.32 4.773 -0.868 1 53.72 98 THR A O 1
ATOM 769 N N . SER A 1 99 ? -16.203 4.859 -1.908 1 48.5 99 SER A N 1
ATOM 770 C CA . SER A 1 99 ? -16.625 6.105 -1.273 1 48.5 99 SER A CA 1
ATOM 771 C C . SER A 1 99 ? -16.75 5.941 0.238 1 48.5 99 SER A C 1
ATOM 773 O O . SER A 1 99 ? -17.125 4.871 0.724 1 48.5 99 SER A O 1
ATOM 775 N N . ALA A 1 100 ? -15.883 6.586 0.9 1 49.19 100 ALA A N 1
ATOM 776 C CA . ALA A 1 100 ? -16.094 6.629 2.346 1 49.19 100 ALA A CA 1
ATOM 777 C C . ALA A 1 100 ? -17.578 6.742 2.682 1 49.19 100 ALA A C 1
ATOM 779 O O . ALA A 1 100 ? -18.281 7.605 2.152 1 49.19 100 ALA A O 1
ATOM 780 N N . ALA A 1 101 ? -18.219 5.68 3.172 1 43.84 101 ALA A N 1
ATOM 781 C CA . ALA A 1 101 ? -19.469 6.012 3.832 1 43.84 101 ALA A CA 1
ATOM 782 C C . ALA A 1 101 ? -19.312 7.219 4.75 1 43.84 101 ALA A C 1
ATOM 784 O O . ALA A 1 101 ? -18.328 7.32 5.488 1 43.84 101 ALA A O 1
ATOM 785 N N . PRO A 1 102 ? -19.875 8.336 4.52 1 41.72 102 PRO A N 1
ATOM 786 C CA . PRO A 1 102 ? -19.828 9.406 5.512 1 41.72 102 PRO A CA 1
ATOM 787 C C . PRO A 1 102 ? -19.922 8.891 6.949 1 41.72 102 PRO A C 1
ATOM 789 O O . PRO A 1 102 ? -20.688 7.965 7.227 1 41.72 102 PRO A O 1
ATOM 792 N N . ASP A 1 103 ? -18.75 8.82 7.617 1 42.47 103 ASP A N 1
ATOM 793 C CA . ASP A 1 103 ? -18.891 8.578 9.047 1 42.47 103 ASP A CA 1
ATOM 794 C C . ASP A 1 103 ? -20.094 9.32 9.609 1 42.47 103 ASP A C 1
ATOM 796 O O . ASP A 1 103 ? -20.109 10.547 9.664 1 42.47 103 ASP A O 1
ATOM 800 N N . TRP A 1 104 ? -21.25 8.891 9.281 1 39.78 104 TRP A N 1
ATOM 801 C CA . TRP A 1 104 ? -22.391 9.484 9.969 1 39.78 104 TRP A CA 1
ATOM 802 C C . TRP A 1 104 ? -22.203 9.445 11.477 1 39.78 104 TRP A C 1
ATOM 804 O O . TRP A 1 104 ? -22.188 8.375 12.086 1 39.78 104 TRP A O 1
ATOM 814 N N . THR A 1 105 ? -21.141 10.094 11.938 1 40.97 105 THR A N 1
ATOM 815 C CA . THR A 1 105 ? -21.312 10.32 13.367 1 40.97 105 THR A CA 1
ATOM 816 C C . THR A 1 105 ? -22.734 10.766 13.672 1 40.97 105 THR A C 1
ATOM 818 O O . THR A 1 105 ? -23.156 11.859 13.266 1 40.97 105 THR A O 1
ATOM 821 N N . GLY A 1 106 ? -23.688 9.914 13.516 1 39.91 106 GLY A N 1
ATOM 822 C CA . GLY A 1 106 ? -25.016 10.18 14.031 1 39.91 106 GLY A CA 1
ATOM 823 C C . GLY A 1 106 ? -25 10.797 15.422 1 39.91 106 GLY A C 1
ATOM 824 O O . GLY A 1 106 ? -24.5 10.188 16.375 1 39.91 106 GLY A O 1
ATOM 825 N N . SER A 1 107 ? -24.812 12.078 15.508 1 37.91 107 SER A N 1
ATOM 826 C CA . SER A 1 107 ? -25.156 12.727 16.766 1 37.91 107 SER A CA 1
ATOM 827 C C . SER A 1 107 ? -26.547 12.328 17.234 1 37.91 107 SER A C 1
ATOM 829 O O . SER A 1 107 ? -27.547 12.633 16.562 1 37.91 107 SER A O 1
ATOM 831 N N . VAL A 1 108 ? -26.703 11.188 17.859 1 41.34 108 VAL A N 1
ATOM 832 C CA . VAL A 1 108 ? -27.953 10.883 18.516 1 41.34 108 VAL A CA 1
ATOM 833 C C . VAL A 1 108 ? -28.312 12 19.5 1 41.34 108 VAL A C 1
ATOM 835 O O . VAL A 1 108 ? -27.594 12.211 20.484 1 41.34 108 VAL A O 1
ATOM 838 N N . ILE A 1 109 ? -28.781 13.094 19.031 1 44.97 109 ILE A N 1
ATOM 839 C CA . ILE A 1 109 ? -29.406 14.078 19.906 1 44.97 109 ILE A CA 1
ATOM 840 C C . ILE A 1 109 ? -30.578 13.438 20.656 1 44.97 109 ILE A C 1
ATOM 842 O O . ILE A 1 109 ? -31.562 13.039 20.047 1 44.97 109 ILE A O 1
ATOM 846 N N . THR A 1 110 ? -30.391 12.758 21.75 1 43.34 110 THR A N 1
ATOM 847 C CA . THR A 1 110 ? -31.438 12.289 22.641 1 43.34 110 THR A CA 1
ATOM 848 C C . THR A 1 110 ? -32.25 13.469 23.172 1 43.34 110 THR A C 1
ATOM 850 O O . THR A 1 110 ? -31.703 14.375 23.812 1 43.34 110 THR A O 1
ATOM 853 N N . LEU A 1 111 ? -33.281 13.859 22.531 1 44.38 111 LEU A N 1
ATOM 854 C CA . LEU A 1 111 ? -34.281 14.82 23 1 44.38 111 LEU A CA 1
ATOM 855 C C . LEU A 1 111 ? -34.875 14.367 24.328 1 44.38 111 LEU A C 1
ATOM 857 O O . LEU A 1 111 ? -35.5 13.297 24.391 1 44.38 111 LEU A O 1
ATOM 861 N N . ALA A 1 112 ? -34.406 14.711 25.5 1 46.06 112 ALA A N 1
ATOM 862 C CA . ALA A 1 112 ? -35 14.531 26.828 1 46.06 112 ALA A CA 1
ATOM 863 C C . ALA A 1 112 ? -36.344 15.234 26.922 1 46.06 112 ALA A C 1
ATOM 865 O O . ALA A 1 112 ? -36.438 16.453 26.781 1 46.06 112 ALA A O 1
ATOM 866 N N . LEU A 1 113 ? -37.375 14.625 26.406 1 45.5 113 LEU A N 1
ATOM 867 C CA . LEU A 1 113 ? -38.719 15.109 26.688 1 45.5 113 LEU A CA 1
ATOM 868 C C . LEU A 1 113 ? -38.969 15.18 28.188 1 45.5 113 LEU A C 1
ATOM 870 O O . LEU A 1 113 ? -38.906 14.172 28.875 1 45.5 113 LEU A O 1
ATOM 874 N N . ALA A 1 114 ? -38.562 16.25 28.891 1 45.31 114 ALA A N 1
ATOM 875 C CA . ALA A 1 114 ? -39 16.594 30.234 1 45.31 114 ALA A CA 1
ATOM 876 C C . ALA A 1 114 ? -40.531 16.609 30.328 1 45.31 114 ALA A C 1
ATOM 878 O O . ALA A 1 114 ? -41.188 17.438 29.688 1 45.31 114 ALA A O 1
ATOM 879 N N . LEU A 1 115 ? -41.156 15.43 30.297 1 41.78 115 LEU A N 1
ATOM 880 C CA . LEU A 1 115 ? -42.562 15.406 30.719 1 41.78 115 LEU A CA 1
ATOM 881 C C . LEU A 1 115 ? -42.719 16.047 32.094 1 41.78 115 LEU A C 1
ATOM 883 O O . LEU A 1 115 ? -42.125 15.586 33.062 1 41.78 115 LEU A O 1
ATOM 887 N N . ARG A 1 116 ? -42.781 17.391 32.188 1 41.53 116 ARG A N 1
ATOM 888 C CA . ARG A 1 116 ? -43.312 18.094 33.344 1 41.53 116 ARG A CA 1
ATOM 889 C C . ARG A 1 116 ? -44.656 17.516 33.75 1 41.53 116 ARG A C 1
ATOM 891 O O . ARG A 1 116 ? -45.625 17.531 32.969 1 41.53 116 ARG A O 1
ATOM 898 N N . LEU A 1 117 ? -44.719 16.344 34.469 1 39.53 117 LEU A N 1
ATOM 899 C CA . LEU A 1 117 ? -45.906 16.016 35.25 1 39.53 117 LEU A CA 1
ATOM 900 C C . LEU A 1 117 ? -46.281 17.172 36.156 1 39.53 117 LEU A C 1
ATOM 902 O O . LEU A 1 117 ? -45.469 17.656 36.969 1 39.53 117 LEU A O 1
ATOM 906 N N . TRP A 1 118 ? -47.156 18.109 35.594 1 34.19 118 TRP A N 1
ATOM 907 C CA . TRP A 1 118 ? -48.219 18.641 36.438 1 34.19 118 TRP A CA 1
ATOM 908 C C . TRP A 1 118 ? -49.156 17.531 36.906 1 34.19 118 TRP A C 1
ATOM 910 O O . TRP A 1 118 ? -49.531 16.656 36.125 1 34.19 118 TRP A O 1
ATOM 920 N N . LYS B 1 1 ? 24.391 -35.719 -26.25 1 41.75 1 LYS B N 1
ATOM 921 C CA . LYS B 1 1 ? 24.75 -34.75 -25.203 1 41.75 1 LYS B CA 1
ATOM 922 C C . LYS B 1 1 ? 23.516 -34.125 -24.578 1 41.75 1 LYS B C 1
ATOM 924 O O . LYS B 1 1 ? 22.766 -33.406 -25.25 1 41.75 1 LYS B O 1
ATOM 929 N N . VAL B 1 2 ? 22.875 -34.844 -23.562 1 42.53 2 VAL B N 1
ATOM 930 C CA . VAL B 1 2 ? 21.703 -34.375 -22.812 1 42.53 2 VAL B CA 1
ATOM 931 C C . VAL B 1 2 ? 22.031 -33.094 -22.078 1 42.53 2 VAL B C 1
ATOM 933 O O . VAL B 1 2 ? 22.953 -33.062 -21.234 1 42.53 2 VAL B O 1
ATOM 936 N N . LEU B 1 3 ? 21.922 -31.953 -22.688 1 42.53 3 LEU B N 1
ATOM 937 C CA . LEU B 1 3 ? 21.953 -30.672 -22 1 42.53 3 LEU B CA 1
ATOM 938 C C . LEU B 1 3 ? 21.109 -30.719 -20.719 1 42.53 3 LEU B C 1
ATOM 940 O O . LEU B 1 3 ? 19.906 -30.922 -20.781 1 42.53 3 LEU B O 1
ATOM 944 N N . HIS B 1 4 ? 21.75 -31.188 -19.594 1 45.19 4 HIS B N 1
ATOM 945 C CA . HIS B 1 4 ? 21.125 -31 -18.281 1 45.19 4 HIS B CA 1
ATOM 946 C C . HIS B 1 4 ? 20.578 -29.578 -18.141 1 45.19 4 HIS B C 1
ATOM 948 O O . HIS B 1 4 ? 21.328 -28.609 -18.172 1 45.19 4 HIS B O 1
ATOM 954 N N . ILE B 1 5 ? 19.469 -29.312 -18.719 1 44.31 5 ILE B N 1
ATOM 955 C CA . ILE B 1 5 ? 18.766 -28.109 -18.281 1 44.31 5 ILE B CA 1
ATOM 956 C C . ILE B 1 5 ? 18.797 -28.016 -16.766 1 44.31 5 ILE B C 1
ATOM 958 O O . ILE B 1 5 ? 18.219 -28.875 -16.078 1 44.31 5 ILE B O 1
ATOM 962 N N . TYR B 1 6 ? 19.922 -27.703 -16.188 1 45.31 6 TYR B N 1
ATOM 963 C CA . TYR B 1 6 ? 19.875 -27.266 -14.789 1 45.31 6 TYR B CA 1
ATOM 964 C C . TYR B 1 6 ? 18.609 -26.453 -14.523 1 45.31 6 TYR B C 1
ATOM 966 O O . TYR B 1 6 ? 18.438 -25.375 -15.086 1 45.31 6 TYR B O 1
ATOM 974 N N . ARG B 1 7 ? 17.5 -27.125 -14.477 1 45.19 7 ARG B N 1
ATOM 975 C CA . ARG B 1 7 ? 16.344 -26.422 -13.898 1 45.19 7 ARG B CA 1
ATOM 976 C C . ARG B 1 7 ? 16.766 -25.578 -12.711 1 45.19 7 ARG B C 1
ATOM 978 O O . ARG B 1 7 ? 17.156 -26.109 -11.664 1 45.19 7 ARG B O 1
ATOM 985 N N . VAL B 1 8 ? 17.516 -24.562 -12.875 1 51.03 8 VAL B N 1
ATOM 986 C CA . VAL B 1 8 ? 17.672 -23.656 -11.75 1 51.03 8 VAL B CA 1
ATOM 987 C C . VAL B 1 8 ? 16.391 -23.641 -10.922 1 51.03 8 VAL B C 1
ATOM 989 O O . VAL B 1 8 ? 15.312 -23.359 -11.445 1 51.03 8 VAL B O 1
ATOM 992 N N . GLN B 1 9 ? 16.141 -24.594 -10.078 1 52.41 9 GLN B N 1
ATOM 993 C CA . GLN B 1 9 ? 15.047 -24.594 -9.102 1 52.41 9 GLN B CA 1
ATOM 994 C C . GLN B 1 9 ? 14.781 -23.188 -8.578 1 52.41 9 GLN B C 1
ATOM 996 O O . GLN B 1 9 ? 15.602 -22.641 -7.848 1 52.41 9 GLN B O 1
ATOM 1001 N N . HIS B 1 10 ? 14.242 -22.359 -9.344 1 65.69 10 HIS B N 1
ATOM 1002 C CA . HIS B 1 10 ? 13.93 -21.016 -8.859 1 65.69 10 HIS B CA 1
ATOM 1003 C C . HIS B 1 10 ? 13.133 -21.078 -7.562 1 65.69 10 HIS B C 1
ATOM 1005 O O . HIS B 1 10 ? 12.062 -21.688 -7.508 1 65.69 10 HIS B O 1
ATOM 1011 N N . THR B 1 11 ? 13.836 -21.172 -6.375 1 84.25 11 THR B N 1
ATOM 1012 C CA . THR B 1 11 ? 13.164 -21.047 -5.086 1 84.25 11 THR B CA 1
ATOM 1013 C C . THR B 1 11 ? 12.266 -19.812 -5.066 1 84.25 11 THR B C 1
ATOM 1015 O O . THR B 1 11 ? 12.672 -18.734 -5.516 1 84.25 11 THR B O 1
ATOM 1018 N N . PRO B 1 12 ? 11.031 -20.094 -4.773 1 92.31 12 PRO B N 1
ATOM 1019 C CA . PRO B 1 12 ? 10.109 -18.953 -4.715 1 92.31 12 PRO B CA 1
ATOM 1020 C C . PRO B 1 12 ? 10.586 -17.859 -3.762 1 92.31 12 PRO B C 1
ATOM 1022 O O . PRO B 1 12 ? 11.18 -18.156 -2.719 1 92.31 12 PRO B O 1
ATOM 1025 N N . LEU B 1 13 ? 10.555 -16.656 -4.219 1 95.56 13 LEU B N 1
ATOM 1026 C CA . LEU B 1 13 ? 10.844 -15.492 -3.387 1 95.56 13 LEU B CA 1
ATOM 1027 C C . LEU B 1 13 ? 9.617 -15.078 -2.582 1 95.56 13 LEU B C 1
ATOM 1029 O O . LEU B 1 13 ? 8.516 -14.969 -3.131 1 95.56 13 LEU B O 1
ATOM 1033 N N . PHE B 1 14 ? 9.758 -14.922 -1.209 1 95.31 14 PHE B N 1
ATOM 1034 C CA . PHE B 1 14 ? 8.695 -14.438 -0.333 1 95.31 14 PHE B CA 1
ATOM 1035 C C . PHE B 1 14 ? 9 -13.031 0.169 1 95.31 14 PHE B C 1
ATOM 1037 O O . PHE B 1 14 ? 10.148 -12.719 0.502 1 95.31 14 PHE B O 1
ATOM 1044 N N . CYS B 1 15 ? 7.945 -12.211 0.187 1 94.88 15 CYS B N 1
ATOM 1045 C CA . CYS B 1 15 ? 8.094 -10.836 0.637 1 94.88 15 CYS B CA 1
ATOM 1046 C C . CYS B 1 15 ? 6.961 -10.438 1.573 1 94.88 15 CYS B C 1
ATOM 1048 O O . CYS B 1 15 ? 5.914 -11.086 1.595 1 94.88 15 CYS B O 1
ATOM 1050 N N . TYR B 1 16 ? 7.18 -9.391 2.369 1 94 16 TYR B N 1
ATOM 1051 C CA . TYR B 1 16 ? 6.105 -8.734 3.104 1 94 16 TYR B CA 1
ATOM 1052 C C . TYR B 1 16 ? 5.258 -7.867 2.174 1 94 16 TYR B C 1
ATOM 1054 O O . TYR B 1 16 ? 5.773 -7.301 1.207 1 94 16 TYR B O 1
ATOM 1062 N N . THR B 1 17 ? 4.008 -7.855 2.436 1 93.94 17 THR B N 1
ATOM 1063 C CA . THR B 1 17 ? 3.104 -7.004 1.665 1 93.94 17 THR B CA 1
ATOM 1064 C C . THR B 1 17 ? 2.186 -6.211 2.59 1 93.94 17 THR B C 1
ATOM 1066 O O . THR B 1 17 ? 1.85 -6.672 3.684 1 93.94 17 THR B O 1
ATOM 1069 N N . CYS B 1 18 ? 1.92 -4.984 2.189 1 95.31 18 CYS B N 1
ATOM 1070 C CA . CYS B 1 18 ? 0.938 -4.188 2.914 1 95.31 18 CYS B CA 1
ATOM 1071 C C . CYS B 1 18 ? -0.456 -4.371 2.328 1 95.31 18 CYS B C 1
ATOM 1073 O O . CYS B 1 18 ? -0.621 -4.398 1.106 1 95.31 18 CYS B O 1
ATOM 1075 N N . VAL B 1 19 ? -1.46 -4.543 3.232 1 93.88 19 VAL B N 1
ATOM 1076 C CA . VAL B 1 19 ? -2.811 -4.82 2.756 1 93.88 19 VAL B CA 1
ATOM 1077 C C . VAL B 1 19 ? -3.762 -3.727 3.234 1 93.88 19 VAL B C 1
ATOM 1079 O O . VAL B 1 19 ? -4.973 -3.941 3.316 1 93.88 19 VAL B O 1
ATOM 1082 N N . PHE B 1 20 ? -3.215 -2.547 3.717 1 94.25 20 PHE B N 1
ATOM 1083 C CA . PHE B 1 20 ? -3.842 -1.274 4.055 1 94.25 20 PHE B CA 1
ATOM 1084 C C . PHE B 1 20 ? -2.916 -0.11 3.721 1 94.25 20 PHE B C 1
ATOM 1086 O O . PHE B 1 20 ? -1.7 -0.285 3.625 1 94.25 20 PHE B O 1
ATOM 1093 N N . PRO B 1 21 ? -3.543 1.038 3.5 1 96.62 21 PRO B N 1
ATOM 1094 C CA . PRO B 1 21 ? -2.625 2.18 3.521 1 96.62 21 PRO B CA 1
ATOM 1095 C C . PRO B 1 21 ? -1.798 2.246 4.805 1 96.62 21 PRO B C 1
ATOM 1097 O O . PRO B 1 21 ? -2.357 2.252 5.902 1 96.62 21 PRO B O 1
ATOM 1100 N N . THR B 1 22 ? -0.5 2.277 4.668 1 96.62 22 THR B N 1
ATOM 1101 C CA . THR B 1 22 ? 0.385 2.037 5.801 1 96.62 22 THR B CA 1
ATOM 1102 C C . THR B 1 22 ? 0.968 3.348 6.32 1 96.62 22 THR B C 1
ATOM 1104 O O . THR B 1 22 ? 1.706 4.031 5.609 1 96.62 22 THR B O 1
ATOM 1107 N N . VAL B 1 23 ? 0.635 3.662 7.652 1 97 23 VAL B N 1
ATOM 1108 C CA . VAL B 1 23 ? 1.028 4.941 8.234 1 97 23 VAL B CA 1
ATOM 1109 C C . VAL B 1 23 ? 2.018 4.703 9.375 1 97 23 VAL B C 1
ATOM 1111 O O . VAL B 1 23 ? 2.412 5.645 10.07 1 97 23 VAL B O 1
ATOM 1114 N N . SER B 1 24 ? 2.369 3.473 9.578 1 92.94 24 SER B N 1
ATOM 1115 C CA . SER B 1 24 ? 3.449 3.066 10.469 1 92.94 24 SER B CA 1
ATOM 1116 C C . SER B 1 24 ? 4.215 1.877 9.906 1 92.94 24 SER B C 1
ATOM 1118 O O . SER B 1 24 ? 3.637 1.019 9.234 1 92.94 24 SER B O 1
ATOM 1120 N N . PRO B 1 25 ? 5.477 1.774 10.133 1 87.25 25 PRO B N 1
ATOM 1121 C CA . PRO B 1 25 ? 6.289 0.728 9.508 1 87.25 25 PRO B CA 1
ATOM 1122 C C . PRO B 1 25 ? 5.812 -0.679 9.867 1 87.25 25 PRO B C 1
ATOM 1124 O O . PRO B 1 25 ? 6.039 -1.622 9.102 1 87.25 25 PRO B O 1
ATOM 1127 N N . HIS B 1 26 ? 5.133 -0.795 10.953 1 86.75 26 HIS B N 1
ATOM 1128 C CA . HIS B 1 26 ? 4.785 -2.129 11.43 1 86.75 26 HIS B CA 1
ATOM 1129 C C . HIS B 1 26 ? 3.354 -2.494 11.047 1 86.75 26 HIS B C 1
ATOM 1131 O O . HIS B 1 26 ? 2.846 -3.541 11.453 1 86.75 26 HIS B O 1
ATOM 1137 N N . ASP B 1 27 ? 2.752 -1.683 10.219 1 89.62 27 ASP B N 1
ATOM 1138 C CA . ASP B 1 27 ? 1.349 -1.906 9.883 1 89.62 27 ASP B CA 1
ATOM 1139 C C . ASP B 1 27 ? 1.205 -2.963 8.789 1 89.62 27 ASP B C 1
ATOM 1141 O O . ASP B 1 27 ? 0.129 -3.537 8.617 1 89.62 27 ASP B O 1
ATOM 1145 N N . CYS B 1 28 ? 2.234 -3.303 8.109 1 90.44 28 CYS B N 1
ATOM 1146 C CA . CYS B 1 28 ? 2.139 -4.305 7.051 1 90.44 28 CYS B CA 1
ATOM 1147 C C . CYS B 1 28 ? 1.986 -5.703 7.637 1 90.44 28 CYS B C 1
ATOM 1149 O O . CYS B 1 28 ? 2.432 -5.961 8.758 1 90.44 28 CYS B O 1
ATOM 1151 N N . ILE B 1 29 ? 1.302 -6.574 6.836 1 82.12 29 ILE B N 1
ATOM 1152 C CA . ILE B 1 29 ? 1.098 -7.934 7.328 1 82.12 29 ILE B CA 1
ATOM 1153 C C . ILE B 1 29 ? 2.436 -8.672 7.379 1 82.12 29 ILE B C 1
ATOM 1155 O O . ILE B 1 29 ? 3.318 -8.422 6.555 1 82.12 29 ILE B O 1
ATOM 1159 N N . HIS B 1 30 ? 2.467 -9.578 8.305 1 78.31 30 HIS B N 1
ATOM 1160 C CA . HIS B 1 30 ? 3.727 -10.266 8.547 1 78.31 30 HIS B CA 1
ATOM 1161 C C . HIS B 1 30 ? 3.699 -11.68 7.969 1 78.31 30 HIS B C 1
ATOM 1163 O O . HIS B 1 30 ? 4.699 -12.398 8.031 1 78.31 30 HIS B O 1
ATOM 1169 N N . PHE B 1 31 ? 2.588 -11.961 7.301 1 82.06 31 PHE B N 1
ATOM 1170 C CA . PHE B 1 31 ? 2.561 -13.242 6.613 1 82.06 31 PHE B CA 1
ATOM 1171 C C . PHE B 1 31 ? 3.277 -13.156 5.273 1 82.06 31 PHE B C 1
ATOM 1173 O O . PHE B 1 31 ? 3.008 -12.258 4.477 1 82.06 31 PHE B O 1
ATOM 1180 N N . PRO B 1 32 ? 4.145 -14.094 5.078 1 88.5 32 PRO B N 1
ATOM 1181 C CA . PRO B 1 32 ? 4.898 -14.07 3.822 1 88.5 32 PRO B CA 1
ATOM 1182 C C . PRO B 1 32 ? 4.02 -14.305 2.598 1 88.5 32 PRO B C 1
ATOM 1184 O O . PRO B 1 32 ? 3.119 -15.148 2.635 1 88.5 32 PRO B O 1
ATOM 1187 N N . VAL B 1 33 ? 4.246 -13.5 1.63 1 91.44 33 VAL B N 1
ATOM 1188 C CA . VAL B 1 33 ? 3.541 -13.656 0.362 1 91.44 33 VAL B CA 1
ATOM 1189 C C . VAL B 1 33 ? 4.516 -14.125 -0.717 1 91.44 33 VAL B C 1
ATOM 1191 O O . VAL B 1 33 ? 5.594 -13.547 -0.876 1 91.44 33 VAL B O 1
ATOM 1194 N N . LYS B 1 34 ? 4.137 -15.172 -1.396 1 92.56 34 LYS B N 1
ATOM 1195 C CA . LYS B 1 34 ? 4.949 -15.648 -2.512 1 92.56 34 LYS B CA 1
ATOM 1196 C C . LYS B 1 34 ? 4.879 -14.695 -3.695 1 92.56 34 LYS B C 1
ATOM 1198 O O . LYS B 1 34 ? 3.795 -14.406 -4.203 1 92.56 34 LYS B O 1
ATOM 1203 N N . CYS B 1 35 ? 6.023 -14.312 -4.199 1 93.25 35 CYS B N 1
ATOM 1204 C CA . CYS B 1 35 ? 6.059 -13.383 -5.324 1 93.25 35 CYS B CA 1
ATOM 1205 C C . CYS B 1 35 ? 5.945 -14.125 -6.648 1 93.25 35 CYS B C 1
ATOM 1207 O O . CYS B 1 35 ? 6.484 -15.227 -6.797 1 93.25 35 CYS B O 1
ATOM 1209 N N . PRO B 1 36 ? 5.199 -13.492 -7.605 1 89.31 36 PRO B N 1
ATOM 1210 C CA . PRO B 1 36 ? 5.309 -14.023 -8.969 1 89.31 36 PRO B CA 1
ATOM 1211 C C . PRO B 1 36 ? 6.754 -14.125 -9.445 1 89.31 36 PRO B C 1
ATOM 1213 O O . PRO B 1 36 ? 7.637 -13.445 -8.914 1 89.31 36 PRO B O 1
ATOM 1216 N N . PRO B 1 37 ? 6.957 -14.953 -10.438 1 89.69 37 PRO B N 1
ATOM 1217 C CA . PRO B 1 37 ? 8.312 -15.086 -10.977 1 89.69 37 PRO B CA 1
ATOM 1218 C C . PRO B 1 37 ? 8.898 -13.758 -11.453 1 89.69 37 PRO B C 1
ATOM 1220 O O . PRO B 1 37 ? 8.172 -12.922 -11.992 1 89.69 37 PRO B O 1
ATOM 1223 N N . GLU B 1 38 ? 10.188 -13.523 -11.266 1 92.06 38 GLU B N 1
ATOM 1224 C CA . GLU B 1 38 ? 11 -12.422 -11.781 1 92.06 38 GLU B CA 1
ATOM 1225 C C . GLU B 1 38 ? 10.75 -11.133 -11 1 92.06 38 GLU B C 1
ATOM 1227 O O . GLU B 1 38 ? 11.305 -10.086 -11.32 1 92.06 38 GLU B O 1
ATOM 1232 N N . GLN B 1 39 ? 9.891 -11.234 -9.992 1 94.75 39 GLN B N 1
ATOM 1233 C CA . GLN B 1 39 ? 9.672 -10.047 -9.18 1 94.75 39 GLN B CA 1
ATOM 1234 C C . GLN B 1 39 ? 10.609 -10.023 -7.973 1 94.75 39 GLN B C 1
ATOM 1236 O O . GLN B 1 39 ? 11.219 -11.039 -7.637 1 94.75 39 GLN B O 1
ATOM 1241 N N . LEU B 1 40 ? 10.812 -8.844 -7.457 1 96.5 40 LEU B N 1
ATOM 1242 C CA . LEU B 1 40 ? 11.664 -8.555 -6.312 1 96.5 40 LEU B CA 1
ATOM 1243 C C . LEU B 1 40 ? 10.844 -8.016 -5.145 1 96.5 40 LEU B C 1
ATOM 1245 O O . LEU B 1 40 ? 9.68 -7.668 -5.309 1 96.5 40 LEU B O 1
ATOM 1249 N N . CYS B 1 41 ? 11.461 -8.031 -3.963 1 96.62 41 CYS B N 1
ATOM 1250 C CA . CYS B 1 41 ? 10.82 -7.445 -2.791 1 96.62 41 CYS B CA 1
ATOM 1251 C C . CYS B 1 41 ? 11.016 -5.934 -2.756 1 96.62 41 CYS B C 1
ATOM 1253 O O . CYS B 1 41 ? 12.148 -5.449 -2.834 1 96.62 41 CYS B O 1
ATOM 1255 N N . LEU B 1 42 ? 9.953 -5.23 -2.6 1 96.06 42 LEU B N 1
ATOM 1256 C CA . LEU B 1 42 ? 9.953 -3.773 -2.6 1 96.06 42 LEU B CA 1
ATOM 1257 C C . LEU B 1 42 ? 9.75 -3.23 -1.189 1 96.06 42 LEU B C 1
ATOM 1259 O O . LEU B 1 42 ? 8.906 -3.732 -0.444 1 96.06 42 LEU B O 1
ATOM 1263 N N . SER B 1 43 ? 10.477 -2.191 -0.839 1 96.38 43 SER B N 1
ATOM 1264 C CA . SER B 1 43 ? 10.195 -1.247 0.237 1 96.38 43 SER B CA 1
ATOM 1265 C C . SER B 1 43 ? 10.094 0.18 -0.293 1 96.38 43 SER B C 1
ATOM 1267 O O . SER B 1 43 ? 11.023 0.674 -0.936 1 96.38 43 SER B O 1
ATOM 1269 N N . SER B 1 44 ? 9.008 0.797 -0.006 1 96.25 44 SER B N 1
ATOM 1270 C CA . SER B 1 44 ? 8.805 2.176 -0.441 1 96.25 44 SER B CA 1
ATOM 1271 C C . SER B 1 44 ? 8.438 3.076 0.733 1 96.25 44 SER B C 1
ATOM 1273 O O . SER B 1 44 ? 7.719 2.66 1.642 1 96.25 44 SER B O 1
ATOM 1275 N N . ARG B 1 45 ? 8.875 4.316 0.706 1 96.06 45 ARG B N 1
ATOM 1276 C CA . ARG B 1 45 ? 8.602 5.344 1.706 1 96.06 45 ARG B CA 1
ATOM 1277 C C . ARG B 1 45 ? 8.219 6.664 1.045 1 96.06 45 ARG B C 1
ATOM 1279 O O . ARG B 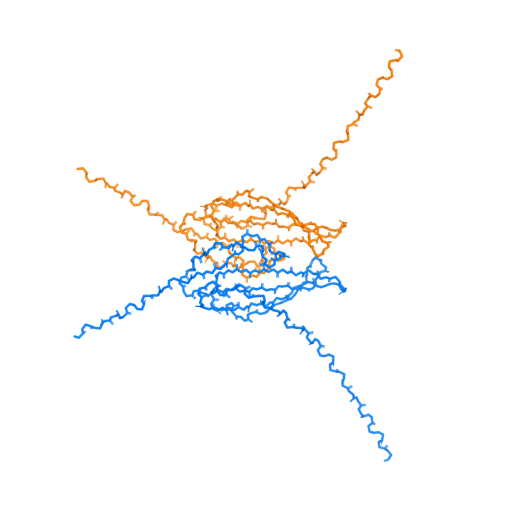1 45 ? 8.859 7.098 0.088 1 96.06 45 ARG B O 1
ATOM 1286 N N . ALA B 1 46 ? 7.188 7.262 1.508 1 97 46 ALA B N 1
ATOM 1287 C CA . ALA B 1 46 ? 6.785 8.594 1.056 1 97 46 ALA B CA 1
ATOM 1288 C C . ALA B 1 46 ? 6.684 9.562 2.229 1 97 46 ALA B C 1
ATOM 1290 O O . ALA B 1 46 ? 6.203 9.195 3.305 1 97 46 ALA B O 1
ATOM 1291 N N . VAL B 1 47 ? 7.195 10.797 2.057 1 97.5 47 VAL B N 1
ATOM 1292 C CA . VAL B 1 47 ? 7.098 11.852 3.057 1 97.5 47 VAL B CA 1
ATOM 1293 C C . VAL B 1 47 ? 6.363 13.055 2.467 1 97.5 47 VAL B C 1
ATOM 1295 O O . VAL B 1 47 ? 6.789 13.617 1.458 1 97.5 47 VAL B O 1
ATOM 1298 N N . GLY B 1 48 ? 5.176 13.352 3.078 1 98.19 48 GLY B N 1
ATOM 1299 C CA . GLY B 1 48 ? 4.465 14.586 2.775 1 98.19 48 GLY B CA 1
ATOM 1300 C C . GLY B 1 48 ? 4.773 15.711 3.746 1 98.19 48 GLY B C 1
ATOM 1301 O O . GLY B 1 48 ? 4.734 15.516 4.961 1 98.19 48 GLY B O 1
ATOM 1302 N N . ARG B 1 49 ? 5.043 16.969 3.184 1 98.06 49 ARG B N 1
ATOM 1303 C CA . ARG B 1 49 ? 5.457 18.062 4.062 1 98.06 49 ARG B CA 1
ATOM 1304 C C . ARG B 1 49 ? 4.645 19.328 3.785 1 98.06 49 ARG B C 1
ATOM 1306 O O . ARG B 1 49 ? 4.348 19.641 2.631 1 98.06 49 ARG B O 1
ATOM 1313 N N . ARG B 1 50 ? 4.273 19.969 4.797 1 95.94 50 ARG B N 1
ATOM 1314 C CA . ARG B 1 50 ? 3.76 21.328 4.824 1 95.94 50 ARG B CA 1
ATOM 1315 C C . ARG B 1 50 ? 4.312 22.094 6.023 1 95.94 50 ARG B C 1
ATOM 1317 O O . ARG B 1 50 ? 3.848 21.906 7.152 1 95.94 50 ARG B O 1
ATOM 1324 N N . GLY B 1 51 ? 5.281 23 5.707 1 94.69 51 GLY B N 1
ATOM 1325 C CA . GLY B 1 51 ? 5.965 23.625 6.832 1 94.69 51 GLY B CA 1
ATOM 1326 C C . GLY B 1 51 ? 6.621 22.609 7.754 1 94.69 51 GLY B C 1
ATOM 1327 O O . GLY B 1 51 ? 7.402 21.766 7.305 1 94.69 51 GLY B O 1
ATOM 1328 N N . ASP B 1 52 ? 6.262 22.609 9.125 1 94.19 52 ASP B N 1
ATOM 1329 C CA . ASP B 1 52 ? 6.844 21.688 10.102 1 94.19 52 ASP B CA 1
ATOM 1330 C C . ASP B 1 52 ? 6.027 20.406 10.203 1 94.19 52 ASP B C 1
ATOM 1332 O O . ASP B 1 52 ? 6.453 19.453 10.859 1 94.19 52 ASP B O 1
ATOM 1336 N N . PHE B 1 53 ? 4.926 20.391 9.578 1 95.25 53 PHE B N 1
ATOM 1337 C CA . PHE B 1 53 ? 4.055 19.219 9.602 1 95.25 53 PHE B CA 1
ATOM 1338 C C . PHE B 1 53 ? 4.508 18.188 8.578 1 95.25 53 PHE B C 1
ATOM 1340 O O . PHE B 1 53 ? 4.867 18.531 7.453 1 95.25 53 PHE B O 1
ATOM 1347 N N . GLN B 1 54 ? 4.539 16.906 8.977 1 97.12 54 GLN B N 1
ATOM 1348 C CA . GLN B 1 54 ? 4.938 15.852 8.047 1 97.12 54 GLN B CA 1
ATOM 1349 C C . GLN B 1 54 ? 4.051 14.617 8.211 1 97.12 54 GLN B C 1
ATOM 1351 O O . GLN B 1 54 ? 3.639 14.281 9.32 1 97.12 54 GLN B O 1
ATOM 1356 N N . VAL B 1 55 ? 3.748 14.031 7.129 1 97.62 55 VAL B N 1
ATOM 1357 C CA . VAL B 1 55 ? 3.105 12.719 7.074 1 97.62 55 VAL B CA 1
ATOM 1358 C C . VAL B 1 55 ? 4.047 11.711 6.426 1 97.62 55 VAL B C 1
ATOM 1360 O O . VAL B 1 55 ? 4.586 11.953 5.344 1 97.62 55 VAL B O 1
ATOM 1363 N N . VAL B 1 56 ? 4.277 10.57 7.109 1 97.19 56 VAL B N 1
ATOM 1364 C CA . VAL B 1 56 ? 5.16 9.531 6.586 1 97.19 56 VAL B CA 1
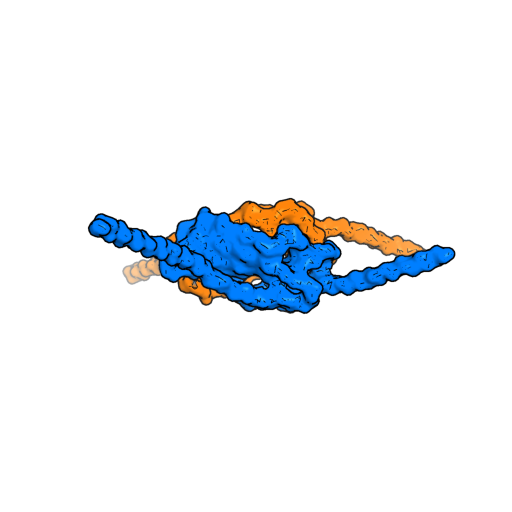ATOM 1365 C C . VAL B 1 56 ? 4.355 8.273 6.285 1 97.19 56 VAL B C 1
ATOM 1367 O O . VAL B 1 56 ? 3.6 7.793 7.133 1 97.19 56 VAL B O 1
ATOM 1370 N N . LEU B 1 57 ? 4.531 7.758 5.086 1 97.25 57 LEU B N 1
ATOM 1371 C CA . LEU B 1 57 ? 3.793 6.602 4.594 1 97.25 57 LEU B CA 1
ATOM 1372 C C . LEU B 1 57 ? 4.746 5.508 4.125 1 97.25 57 LEU B C 1
ATOM 1374 O O . LEU B 1 57 ? 5.879 5.793 3.727 1 97.25 57 LEU B O 1
ATOM 1378 N N . TYR B 1 58 ? 4.215 4.238 4.098 1 96.25 58 TYR B N 1
ATOM 1379 C CA . TYR B 1 58 ? 5.047 3.09 3.756 1 96.25 58 TYR B CA 1
ATOM 1380 C C . TYR B 1 58 ? 4.312 2.139 2.822 1 96.25 58 TYR B C 1
ATOM 1382 O O . TYR B 1 58 ? 3.08 2.076 2.832 1 96.25 58 TYR B O 1
ATOM 1390 N N . GLU B 1 59 ? 5.082 1.387 2.066 1 96.31 59 GLU B N 1
ATOM 1391 C CA . GLU B 1 59 ? 4.582 0.332 1.191 1 96.31 59 GLU B CA 1
ATOM 1392 C C . GLU B 1 59 ? 5.598 -0.798 1.051 1 96.31 59 GLU B C 1
ATOM 1394 O O . GLU B 1 59 ? 6.797 -0.548 0.894 1 96.31 59 GLU B O 1
ATOM 1399 N N . ARG B 1 60 ? 5.086 -2.008 1.159 1 95.88 60 ARG B N 1
ATOM 1400 C CA . ARG B 1 60 ? 5.828 -3.225 0.849 1 95.88 60 ARG B CA 1
ATOM 1401 C C . ARG B 1 60 ? 5.043 -4.121 -0.104 1 95.88 60 ARG B C 1
ATOM 1403 O O . ARG B 1 60 ? 3.822 -4.246 0.019 1 95.88 60 ARG B O 1
ATOM 1410 N N . SER B 1 61 ? 5.766 -4.734 -1.063 1 94.38 61 SER B N 1
ATOM 1411 C CA . SER B 1 61 ? 5.098 -5.582 -2.047 1 94.38 61 SER B CA 1
ATOM 1412 C C . SER B 1 61 ? 6.109 -6.332 -2.906 1 94.38 61 SER B C 1
ATOM 1414 O O . SER B 1 61 ? 7.316 -6.215 -2.695 1 94.38 61 SER B O 1
ATOM 1416 N N . CYS B 1 62 ? 5.594 -7.211 -3.738 1 94.62 62 CYS B N 1
ATOM 1417 C CA . CYS B 1 62 ? 6.332 -7.789 -4.855 1 94.62 62 CYS B CA 1
ATOM 1418 C C . CYS B 1 62 ? 6.27 -6.879 -6.078 1 94.62 62 CYS B C 1
ATOM 1420 O O . CYS B 1 62 ? 5.195 -6.402 -6.449 1 94.62 62 CYS B O 1
ATOM 1422 N N . VAL B 1 63 ? 7.48 -6.68 -6.766 1 95.12 63 VAL B N 1
ATOM 1423 C CA . VAL B 1 63 ? 7.441 -5.734 -7.879 1 95.12 63 VAL B CA 1
ATOM 1424 C C . VAL B 1 63 ? 8.391 -6.203 -8.984 1 95.12 63 VAL B C 1
ATOM 1426 O O . VAL B 1 63 ? 9.289 -7.012 -8.734 1 95.12 63 VAL B O 1
ATOM 1429 N N . LEU B 1 64 ? 8.102 -5.656 -10.141 1 94.62 64 LEU B N 1
ATOM 1430 C CA . LEU B 1 64 ? 9.047 -5.832 -11.234 1 94.62 64 LEU B CA 1
ATOM 1431 C C . LEU B 1 64 ? 10.328 -5.047 -10.984 1 94.62 64 LEU B C 1
ATOM 1433 O O . LEU B 1 64 ? 10.297 -3.984 -10.359 1 94.62 64 LEU B O 1
ATOM 1437 N N . SER B 1 65 ? 11.469 -5.516 -11.562 1 96.06 65 SER B N 1
ATOM 1438 C CA . SER B 1 65 ? 12.766 -4.879 -11.359 1 96.06 65 SER B CA 1
ATOM 1439 C C . SER B 1 65 ? 12.773 -3.451 -11.898 1 96.06 65 SER B C 1
ATOM 1441 O O . SER B 1 65 ? 13.539 -2.607 -11.422 1 96.06 65 SER B O 1
ATOM 1443 N N . SER B 1 66 ? 11.867 -3.137 -12.82 1 95.31 66 SER B N 1
ATOM 1444 C CA . SER B 1 66 ? 11.805 -1.806 -13.406 1 95.31 66 SER B CA 1
ATOM 1445 C C . SER B 1 66 ? 11.32 -0.772 -12.398 1 95.31 66 SER B C 1
ATOM 1447 O O . SER B 1 66 ? 11.461 0.432 -12.617 1 95.31 66 SER B O 1
ATOM 1449 N N . MET B 1 67 ? 10.789 -1.252 -11.367 1 94.75 67 MET B N 1
ATOM 1450 C CA . MET B 1 67 ? 10.258 -0.331 -10.367 1 94.75 67 MET B CA 1
ATOM 1451 C C . MET B 1 67 ? 11.305 -0.036 -9.297 1 94.75 67 MET B C 1
ATOM 1453 O O . MET B 1 67 ? 11.07 0.765 -8.391 1 94.75 67 MET B O 1
ATOM 1457 N N . CYS B 1 68 ? 12.5 -0.66 -9.359 1 96.31 68 CYS B N 1
ATOM 1458 C CA . CYS B 1 68 ? 13.539 -0.483 -8.359 1 96.31 68 CYS B CA 1
ATOM 1459 C C . CYS B 1 68 ? 14.281 0.835 -8.562 1 96.31 68 CYS B C 1
ATOM 1461 O O . CYS B 1 68 ? 14.586 1.21 -9.695 1 96.31 68 CYS B O 1
ATOM 1463 N N . GLY B 1 69 ? 14.477 1.531 -7.438 1 95.94 69 GLY B N 1
ATOM 1464 C CA . GLY B 1 69 ? 15.219 2.777 -7.492 1 95.94 69 GLY B CA 1
ATOM 1465 C C . GLY B 1 69 ? 14.383 3.953 -7.969 1 95.94 69 GLY B C 1
ATOM 1466 O O . GLY B 1 69 ? 14.883 5.078 -8.047 1 95.94 69 GLY B O 1
ATOM 1467 N N . VAL B 1 70 ? 13.117 3.705 -8.344 1 95.31 70 VAL B N 1
ATOM 1468 C CA . VAL B 1 70 ? 12.227 4.766 -8.82 1 95.31 70 VAL B CA 1
ATOM 1469 C C . VAL B 1 70 ? 11.969 5.758 -7.688 1 95.31 70 VAL B C 1
ATOM 1471 O O . VAL B 1 70 ? 11.758 5.359 -6.539 1 95.31 70 VAL B O 1
ATOM 1474 N N . THR B 1 71 ? 12.086 7.078 -7.977 1 96.88 71 THR B N 1
ATOM 1475 C CA . THR B 1 71 ? 11.703 8.18 -7.098 1 96.88 71 THR B CA 1
ATOM 1476 C C . THR B 1 71 ? 10.617 9.039 -7.746 1 96.88 71 THR B C 1
ATOM 1478 O O . THR B 1 71 ? 10.414 8.969 -8.961 1 96.88 71 THR B O 1
ATOM 1481 N N . GLY B 1 72 ? 9.859 9.656 -6.902 1 95.25 72 GLY B N 1
ATOM 1482 C CA . GLY B 1 72 ? 8.828 10.539 -7.426 1 95.25 72 GLY B CA 1
ATOM 1483 C C . GLY B 1 72 ? 8.359 11.578 -6.426 1 95.25 72 GLY B C 1
ATOM 1484 O O . GLY B 1 72 ? 8.805 11.578 -5.273 1 95.25 72 GLY B O 1
ATOM 1485 N N . GLN B 1 73 ? 7.598 12.57 -6.961 1 97.06 73 GLN B N 1
ATOM 1486 C CA . GLN B 1 73 ? 7.023 13.633 -6.145 1 97.06 73 GLN B CA 1
ATOM 1487 C C . GLN B 1 73 ? 5.602 13.961 -6.59 1 97.06 73 GLN B C 1
ATOM 1489 O O . GLN B 1 73 ? 5.27 13.828 -7.77 1 97.06 73 GLN B O 1
ATOM 1494 N N . LYS B 1 74 ? 4.793 14.391 -5.656 1 97 74 LYS B N 1
ATOM 1495 C CA . LYS B 1 74 ? 3.414 14.781 -5.93 1 97 74 LYS B CA 1
ATOM 1496 C C . LYS B 1 74 ? 2.918 15.797 -4.902 1 97 74 LYS B C 1
ATOM 1498 O O . LYS B 1 74 ? 3.199 15.664 -3.711 1 97 74 LYS B O 1
ATOM 1503 N N . TYR B 1 75 ? 2.252 16.891 -5.441 1 97.81 75 TYR B N 1
ATOM 1504 C CA . TYR B 1 75 ? 1.549 17.812 -4.559 1 97.81 75 TYR B CA 1
ATOM 1505 C C . TYR B 1 75 ? 0.061 17.484 -4.5 1 97.81 75 TYR B C 1
ATOM 1507 O O . TYR B 1 75 ? -0.628 17.516 -5.52 1 97.81 75 TYR B O 1
ATOM 1515 N N . THR B 1 76 ? -0.449 17.094 -3.342 1 97.19 76 THR B N 1
ATOM 1516 C CA . THR B 1 76 ? -1.864 16.828 -3.117 1 97.19 76 THR B CA 1
ATOM 1517 C C . THR B 1 76 ? -2.225 17.016 -1.646 1 97.19 76 THR B C 1
ATOM 1519 O O . THR B 1 76 ? -1.354 16.969 -0.776 1 97.19 76 THR B O 1
ATOM 1522 N N . MET B 1 77 ? -3.6 17.344 -1.326 1 96.81 77 MET B N 1
ATOM 1523 C CA . MET B 1 77 ? -4.113 17.516 0.029 1 96.81 77 MET B CA 1
ATOM 1524 C C . MET B 1 77 ? -3.309 18.578 0.784 1 96.81 77 MET B C 1
ATOM 1526 O O . MET B 1 77 ? -3.1 18.453 1.992 1 96.81 77 MET B O 1
ATOM 1530 N N . ASP B 1 78 ? -2.695 19.469 0.038 1 96.62 78 ASP B N 1
ATOM 1531 C CA . ASP B 1 78 ? -1.912 20.578 0.55 1 96.62 78 ASP B CA 1
ATOM 1532 C C . ASP B 1 78 ? -0.599 20.094 1.162 1 96.62 78 ASP B C 1
ATOM 1534 O O . ASP B 1 78 ? -0.098 20.688 2.119 1 96.62 78 ASP B O 1
ATOM 1538 N N . LEU B 1 79 ? -0.08 18.984 0.72 1 98 79 LEU B N 1
ATOM 1539 C CA . LEU B 1 79 ? 1.209 18.422 1.111 1 98 79 LEU B CA 1
ATOM 1540 C C . LEU B 1 79 ? 2.082 18.172 -0.111 1 98 79 LEU B C 1
ATOM 1542 O O . LEU B 1 79 ? 1.576 17.812 -1.176 1 98 79 LEU B O 1
ATOM 1546 N N . ASN B 1 80 ? 3.352 18.391 -0.004 1 98.12 80 ASN B N 1
ATOM 1547 C CA . ASN B 1 80 ? 4.324 17.969 -1.008 1 98.12 80 ASN B CA 1
ATOM 1548 C C . ASN B 1 80 ? 4.926 16.609 -0.681 1 98.12 80 ASN B C 1
ATOM 1550 O O . ASN B 1 80 ? 5.75 16.484 0.226 1 98.12 80 ASN B O 1
ATOM 1554 N N . PHE B 1 81 ? 4.551 15.609 -1.491 1 97.81 81 PHE B N 1
ATOM 1555 C CA . PHE B 1 81 ? 5.023 14.258 -1.244 1 97.81 81 PHE B CA 1
ATOM 1556 C C . PHE B 1 81 ? 6.246 13.945 -2.1 1 97.81 81 PHE B C 1
ATOM 1558 O O . PHE B 1 81 ? 6.301 14.312 -3.273 1 97.81 81 PHE B O 1
ATOM 1565 N N . THR B 1 82 ? 7.234 13.227 -1.46 1 97.69 82 THR B N 1
ATOM 1566 C CA . THR B 1 82 ? 8.336 12.586 -2.17 1 97.69 82 THR B CA 1
ATOM 1567 C C . THR B 1 82 ? 8.406 11.102 -1.823 1 97.69 82 THR B C 1
ATOM 1569 O O . THR B 1 82 ? 8.117 10.703 -0.69 1 97.69 82 THR B O 1
ATOM 1572 N N . PHE B 1 83 ? 8.727 10.242 -2.803 1 95.88 83 PHE B N 1
ATOM 1573 C CA . PHE B 1 83 ? 8.836 8.828 -2.471 1 95.88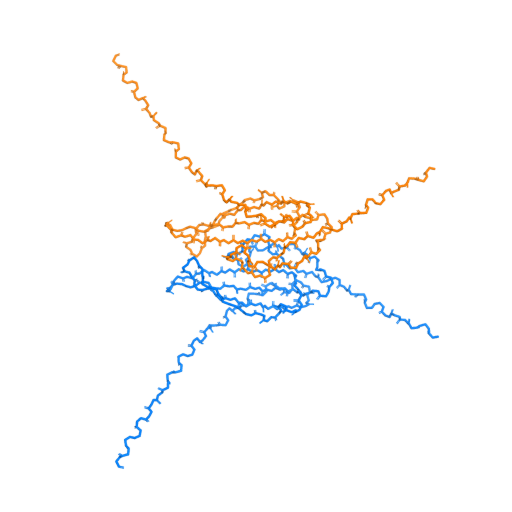 83 PHE B CA 1
ATOM 1574 C C . PHE B 1 83 ? 10.055 8.211 -3.137 1 95.88 83 PHE B C 1
ATOM 1576 O O . PHE B 1 83 ? 10.602 8.773 -4.09 1 95.88 83 PHE B O 1
ATOM 1583 N N . THR B 1 84 ? 10.523 7.109 -2.584 1 96.06 84 THR B N 1
ATOM 1584 C CA . THR B 1 84 ? 11.641 6.312 -3.08 1 96.06 84 THR B CA 1
ATOM 1585 C C . THR B 1 84 ? 11.328 4.824 -2.973 1 96.06 84 THR B C 1
ATOM 1587 O O . THR B 1 84 ? 10.836 4.359 -1.94 1 96.06 84 THR B O 1
ATOM 1590 N N . ASN B 1 85 ? 11.578 4.113 -4.078 1 96.38 85 ASN B N 1
ATOM 1591 C CA . ASN B 1 85 ? 11.477 2.658 -4.109 1 96.38 85 ASN B CA 1
ATOM 1592 C C . ASN B 1 85 ? 12.844 1.996 -3.961 1 96.38 85 ASN B C 1
ATOM 1594 O O . ASN B 1 85 ? 13.781 2.328 -4.688 1 96.38 85 ASN B O 1
ATOM 1598 N N . THR B 1 86 ? 12.992 1.103 -3.051 1 96.94 86 THR B N 1
ATOM 1599 C CA . THR B 1 86 ? 14.172 0.261 -2.898 1 96.94 86 THR B CA 1
ATOM 1600 C C . THR B 1 86 ? 13.797 -1.217 -2.971 1 96.94 86 THR B C 1
ATOM 1602 O O . THR B 1 86 ? 12.742 -1.621 -2.465 1 96.94 86 THR B O 1
ATOM 1605 N N . CYS B 1 87 ? 14.641 -1.995 -3.566 1 97.06 87 CYS B N 1
ATOM 1606 C CA . CYS B 1 87 ? 14.328 -3.412 -3.736 1 97.06 87 CYS B CA 1
ATOM 1607 C C . CYS B 1 87 ? 15.453 -4.281 -3.176 1 97.06 87 CYS B C 1
ATOM 1609 O O . CYS B 1 87 ? 16.594 -3.83 -3.051 1 97.06 87 CYS B O 1
ATOM 1611 N N . CYS B 1 88 ? 15.109 -5.535 -2.857 1 97.31 88 CYS B N 1
ATOM 1612 C CA . CYS B 1 88 ? 16.016 -6.594 -2.432 1 97.31 88 CYS B CA 1
ATOM 1613 C C . CYS B 1 88 ? 15.547 -7.953 -2.924 1 97.31 88 CYS B C 1
ATOM 1615 O O . CYS B 1 88 ? 14.445 -8.07 -3.463 1 97.31 88 CYS B O 1
ATOM 1617 N N . ASP B 1 89 ? 16.438 -9.016 -2.857 1 96.19 89 ASP B N 1
ATOM 1618 C CA . ASP B 1 89 ? 16.094 -10.219 -3.609 1 96.19 89 ASP B CA 1
ATOM 1619 C C . ASP B 1 89 ? 16.266 -11.469 -2.756 1 96.19 89 ASP B C 1
ATOM 1621 O O . ASP B 1 89 ? 16.422 -12.57 -3.285 1 96.19 89 ASP B O 1
ATOM 1625 N N . SER B 1 90 ? 16.328 -11.367 -1.495 1 96.12 90 SER B N 1
ATOM 1626 C CA . SER B 1 90 ? 16.297 -12.531 -0.619 1 96.12 90 SER B CA 1
ATOM 1627 C C . SER B 1 90 ? 15 -12.602 0.174 1 96.12 90 SER B C 1
ATOM 1629 O O . SER B 1 90 ? 14.266 -11.617 0.261 1 96.12 90 SER B O 1
ATOM 1631 N N . ASN B 1 91 ? 14.656 -13.734 0.694 1 95.38 91 ASN B N 1
ATOM 1632 C CA . ASN B 1 91 ? 13.391 -13.938 1.391 1 95.38 91 ASN B CA 1
ATOM 1633 C C . ASN B 1 91 ? 13.203 -12.945 2.529 1 95.38 91 ASN B C 1
ATOM 1635 O O . ASN B 1 91 ? 14.086 -12.797 3.381 1 95.38 91 ASN B O 1
ATOM 1639 N N . LEU B 1 92 ? 12.023 -12.219 2.471 1 95.25 92 LEU B N 1
ATOM 1640 C CA . LEU B 1 92 ? 11.523 -11.359 3.547 1 95.25 92 LEU B CA 1
ATOM 1641 C C . LEU B 1 92 ? 12.523 -10.25 3.861 1 95.25 92 LEU B C 1
ATOM 1643 O O . LEU B 1 92 ? 12.625 -9.812 5.008 1 95.25 92 LEU B O 1
ATOM 1647 N N . CYS B 1 93 ? 13.266 -9.789 2.844 1 95.31 93 CYS B N 1
ATOM 1648 C CA . CYS B 1 93 ? 14.328 -8.805 3.029 1 95.31 93 CYS B CA 1
ATOM 1649 C C . CYS B 1 93 ? 13.758 -7.395 3.107 1 95.31 93 CYS B C 1
ATOM 1651 O O . CYS B 1 93 ? 14.461 -6.453 3.482 1 95.31 93 CYS B O 1
ATOM 1653 N N . ASN B 1 94 ? 12.484 -7.211 2.771 1 95.12 94 ASN B N 1
ATOM 1654 C CA . ASN B 1 94 ? 11.977 -5.855 2.615 1 95.12 94 ASN B CA 1
ATOM 1655 C C . ASN B 1 94 ? 11.391 -5.32 3.922 1 95.12 94 ASN B C 1
ATOM 1657 O O . ASN B 1 94 ? 10.383 -4.621 3.912 1 95.12 94 ASN B O 1
ATOM 1661 N N . THR B 1 95 ? 12.008 -5.688 5.047 1 89.06 95 THR B N 1
ATOM 1662 C CA . THR B 1 95 ? 11.625 -5.133 6.344 1 89.06 95 THR B CA 1
ATOM 1663 C C . THR B 1 95 ? 12.227 -3.746 6.535 1 89.06 95 THR B C 1
ATOM 1665 O O . THR B 1 95 ? 11.859 -3.025 7.465 1 89.06 95 THR B O 1
ATOM 1668 N N . ALA B 1 96 ? 13.312 -3.488 5.715 1 66.56 96 ALA B N 1
ATOM 1669 C CA . ALA B 1 96 ? 14.18 -2.334 5.926 1 66.56 96 ALA B CA 1
ATOM 1670 C C . ALA B 1 96 ? 13.43 -1.029 5.699 1 66.56 96 ALA B C 1
ATOM 1672 O O . ALA B 1 96 ? 12.57 -0.945 4.816 1 66.56 96 ALA B O 1
ATOM 1673 N N . LEU B 1 97 ? 13.391 -0.178 6.84 1 64 97 LEU B N 1
ATOM 1674 C CA . LEU B 1 97 ? 12.93 1.204 6.734 1 64 97 LEU B CA 1
ATOM 1675 C C . LEU B 1 97 ? 13.961 2.062 6.008 1 64 97 LEU B C 1
ATOM 1677 O O . LEU B 1 97 ? 15.156 1.988 6.301 1 64 97 LEU B O 1
ATOM 1681 N N . THR B 1 98 ? 13.93 2.104 4.676 1 54.06 98 THR B N 1
ATOM 1682 C CA . THR B 1 98 ? 14.922 3.023 4.137 1 54.06 98 THR B CA 1
ATOM 1683 C C . THR B 1 98 ? 14.844 4.375 4.836 1 54.06 98 THR B C 1
ATOM 1685 O O . THR B 1 98 ? 13.766 4.969 4.93 1 54.06 98 THR B O 1
ATOM 1688 N N . SER B 1 99 ? 15.633 4.543 5.879 1 48.44 99 SER B N 1
ATOM 1689 C CA . SER B 1 99 ? 15.797 5.875 6.449 1 48.44 99 SER B CA 1
ATOM 1690 C C . SER B 1 99 ? 15.867 6.938 5.359 1 48.44 99 SER B C 1
ATOM 1692 O O . SER B 1 99 ? 16.422 6.691 4.281 1 48.44 99 SER B O 1
ATOM 1694 N N . ALA B 1 100 ? 14.867 7.727 5.27 1 48.78 100 ALA B N 1
ATOM 1695 C CA . ALA B 1 100 ? 14.992 8.883 4.387 1 48.78 100 ALA B CA 1
ATOM 1696 C C . ALA B 1 100 ? 16.406 9.453 4.418 1 48.78 100 ALA B C 1
ATOM 1698 O O . ALA B 1 100 ? 16.953 9.695 5.492 1 48.78 100 ALA B O 1
ATOM 1699 N N . ALA B 1 101 ? 17.219 9.305 3.398 1 43.84 101 ALA B N 1
ATOM 1700 C CA . ALA B 1 101 ? 18.344 10.227 3.363 1 43.84 101 ALA B CA 1
ATOM 1701 C C . ALA B 1 101 ? 17.891 11.656 3.65 1 43.84 101 ALA B C 1
ATOM 1703 O O . ALA B 1 101 ? 16.859 12.102 3.141 1 43.84 101 ALA B O 1
ATOM 1704 N N . PRO B 1 102 ? 18.25 12.242 4.691 1 42.66 102 PRO B N 1
ATOM 1705 C CA . PRO B 1 102 ? 17.938 13.656 4.871 1 42.66 102 PRO B CA 1
ATOM 1706 C C . PRO B 1 102 ? 18.016 14.445 3.568 1 42.66 102 PRO B C 1
ATOM 1708 O O . PRO B 1 102 ? 18.891 14.203 2.74 1 42.66 102 PRO B O 1
ATOM 1711 N N . ASP B 1 103 ? 16.844 14.711 2.941 1 42.03 103 ASP B N 1
ATOM 1712 C CA . ASP B 1 103 ? 16.938 15.68 1.855 1 42.03 103 ASP B CA 1
ATOM 1713 C C . ASP B 1 103 ? 17.953 16.781 2.182 1 42.03 103 ASP B C 1
ATOM 1715 O O . ASP B 1 103 ? 17.719 17.594 3.068 1 42.03 103 ASP B O 1
ATOM 1719 N N . TRP B 1 104 ? 19.156 16.438 2.26 1 40.22 104 TRP B N 1
ATOM 1720 C CA . TRP B 1 104 ? 20.141 17.5 2.389 1 40.22 104 TRP B CA 1
ATOM 1721 C C . TRP B 1 104 ? 19.938 18.562 1.301 1 40.22 104 TRP B C 1
ATOM 1723 O O . TRP B 1 104 ? 20.234 18.312 0.129 1 40.22 104 TRP B O 1
ATOM 1733 N N . THR B 1 105 ? 18.719 19.062 1.221 1 41.38 105 THR B N 1
ATOM 1734 C CA . THR B 1 105 ? 18.812 20.297 0.428 1 41.38 105 THR B CA 1
ATOM 1735 C C . THR B 1 105 ? 20.031 21.109 0.837 1 41.38 105 THR B C 1
ATOM 1737 O O . THR B 1 105 ? 20.109 21.625 1.954 1 41.38 105 THR B O 1
ATOM 1740 N N . GLY B 1 106 ? 21.188 20.594 0.545 1 39.31 106 GLY B N 1
ATOM 1741 C CA . GLY B 1 106 ? 22.391 21.406 0.667 1 39.31 106 GLY B CA 1
ATOM 1742 C C . GLY B 1 106 ? 22.234 22.812 0.151 1 39.31 106 GLY B C 1
ATOM 1743 O O . GLY B 1 106 ? 21.891 23.016 -1.017 1 39.31 106 GLY B O 1
ATOM 1744 N N . SER B 1 107 ? 21.703 23.672 0.954 1 37.41 107 SER B N 1
ATOM 1745 C CA . SER B 1 107 ? 21.859 25.094 0.611 1 37.41 107 SER B CA 1
ATOM 1746 C C . SER B 1 107 ? 23.297 25.422 0.258 1 37.41 107 SER B C 1
ATOM 1748 O O . SER B 1 107 ? 24.188 25.297 1.101 1 37.41 107 SER B O 1
ATOM 1750 N N . VAL B 1 108 ? 23.719 25.172 -0.954 1 40.41 108 VAL B N 1
ATOM 1751 C CA . VAL B 1 108 ? 25.016 25.688 -1.407 1 40.41 108 VAL B CA 1
ATOM 1752 C C . VAL B 1 108 ? 25.078 27.203 -1.181 1 40.41 108 VAL B C 1
ATOM 1754 O O . VAL B 1 108 ? 24.297 27.953 -1.771 1 40.41 108 VAL B O 1
ATOM 1757 N N . ILE B 1 109 ? 25.281 27.609 0.024 1 44.03 109 ILE B N 1
ATOM 1758 C CA . ILE B 1 109 ? 25.641 29.016 0.261 1 44.03 109 ILE B CA 1
ATOM 1759 C C . ILE B 1 109 ? 26.922 29.359 -0.504 1 44.03 109 ILE B C 1
ATOM 1761 O O . ILE B 1 109 ? 27.984 28.812 -0.216 1 44.03 109 ILE B O 1
ATOM 1765 N N . THR B 1 110 ? 26.875 29.688 -1.77 1 43.12 110 THR B N 1
ATOM 1766 C CA . THR B 1 110 ? 28 30.234 -2.531 1 43.12 110 THR B CA 1
ATOM 1767 C C . THR B 1 110 ? 28.5 31.531 -1.91 1 43.12 110 THR B C 1
ATOM 1769 O O . THR B 1 110 ? 27.734 32.5 -1.776 1 43.12 110 THR B O 1
ATOM 1772 N N . LEU B 1 111 ? 29.406 31.484 -1.005 1 43.97 111 LEU B N 1
ATOM 1773 C CA . LEU B 1 111 ? 30.125 32.625 -0.46 1 43.97 111 LEU B CA 1
ATOM 1774 C C . LEU B 1 111 ? 30.828 33.406 -1.571 1 43.97 111 LEU B C 1
ATOM 1776 O O . LEU B 1 111 ? 31.688 32.875 -2.273 1 43.97 111 LEU B O 1
ATOM 1780 N N . ALA B 1 112 ? 30.25 34.406 -2.184 1 46.06 112 ALA B N 1
ATOM 1781 C CA . ALA B 1 112 ? 30.859 35.375 -3.102 1 46.06 112 ALA B CA 1
ATOM 1782 C C . ALA B 1 112 ? 32 36.125 -2.434 1 46.06 112 ALA B C 1
ATOM 1784 O O . ALA B 1 112 ? 31.797 36.844 -1.442 1 46.06 112 ALA B O 1
ATOM 1785 N N . LEU B 1 113 ? 33.125 35.5 -2.361 1 45.94 113 LEU B N 1
ATOM 1786 C CA . LEU B 1 113 ? 34.344 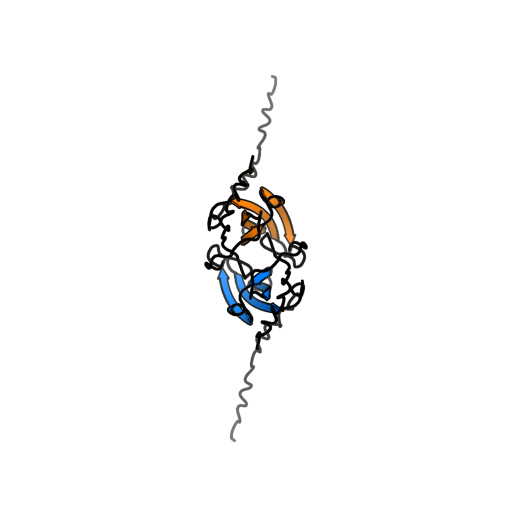36.25 -1.982 1 45.94 113 LEU B CA 1
ATOM 1787 C C . LEU B 1 113 ? 34.531 37.469 -2.885 1 45.94 113 LEU B C 1
ATOM 1789 O O . LEU B 1 113 ? 34.688 37.312 -4.098 1 45.94 113 LEU B O 1
ATOM 1793 N N . ALA B 1 114 ? 33.875 38.562 -2.646 1 45.06 114 ALA B N 1
ATOM 1794 C CA . ALA B 1 114 ? 34.188 39.875 -3.24 1 45.06 114 ALA B CA 1
ATOM 1795 C C . ALA B 1 114 ? 35.656 40.219 -3.006 1 45.06 114 ALA B C 1
ATOM 1797 O O . ALA B 1 114 ? 36.062 40.406 -1.862 1 45.06 114 ALA B O 1
ATOM 1798 N N . LEU B 1 115 ? 36.562 39.562 -3.738 1 42.47 115 LEU B N 1
ATOM 1799 C CA . LEU B 1 115 ? 37.906 40.094 -3.809 1 42.47 115 LEU B CA 1
ATOM 1800 C C . LEU B 1 115 ? 37.906 41.562 -4.215 1 42.47 115 LEU B C 1
ATOM 1802 O O . LEU B 1 115 ? 37.438 41.906 -5.309 1 42.47 115 LEU B O 1
ATOM 1806 N N . ARG B 1 116 ? 37.562 42.469 -3.287 1 41.59 116 ARG B N 1
ATOM 1807 C CA . ARG B 1 116 ? 37.906 43.875 -3.461 1 41.59 116 ARG B CA 1
ATOM 1808 C C . ARG B 1 116 ? 39.375 44.031 -3.873 1 41.59 116 ARG B C 1
ATOM 1810 O O . ARG B 1 116 ? 40.281 43.656 -3.141 1 41.59 116 ARG B O 1
ATOM 1817 N N . LEU B 1 117 ? 39.719 43.844 -5.172 1 40.22 117 LEU B N 1
ATOM 1818 C CA . LEU B 1 117 ? 40.938 44.406 -5.734 1 40.22 117 LEU B CA 1
ATOM 1819 C C . LEU B 1 117 ? 41.062 45.875 -5.379 1 40.22 117 LEU B C 1
ATOM 1821 O O . LEU B 1 117 ? 40.219 46.688 -5.73 1 40.22 117 LEU B O 1
ATOM 1825 N N . TRP B 1 118 ? 41.531 46.156 -4.09 1 34.22 118 TRP B N 1
ATOM 1826 C CA . TRP B 1 118 ? 42.406 47.312 -4.008 1 34.22 118 TRP B CA 1
ATOM 1827 C C . TRP B 1 118 ? 43.719 47.031 -4.727 1 34.22 118 TRP B C 1
ATOM 1829 O O . TRP B 1 118 ? 44.281 45.938 -4.625 1 34.22 118 TRP B O 1
#

Solvent-accessible surface area (backbone atoms only — not comparable to full-atom values): 14008 Å² total; per-residue (Å²): 132,82,76,74,71,72,69,71,74,75,71,80,47,32,21,39,36,41,85,47,53,25,71,47,91,80,63,41,46,84,62,75,37,78,40,63,87,85,44,31,24,26,24,21,42,27,43,28,39,46,91,91,46,57,47,59,34,34,33,31,25,67,34,56,68,85,54,47,68,41,68,50,73,48,80,53,85,83,23,48,30,40,37,44,29,44,63,43,86,54,71,56,55,40,73,61,73,75,69,74,70,71,78,69,74,69,74,77,74,78,79,77,75,76,74,76,81,123,132,83,75,74,70,71,69,72,74,75,71,82,46,32,20,38,35,40,85,48,53,25,71,47,90,78,63,41,46,85,61,74,40,78,40,63,86,84,44,31,23,28,24,22,43,27,43,26,39,47,90,93,47,59,47,60,32,34,32,30,26,68,35,55,67,86,53,47,68,43,66,50,72,49,79,54,85,81,23,47,30,38,36,45,28,42,64,44,86,53,71,54,54,38,74,60,73,76,69,75,69,72,79,67,73,69,75,76,75,79,78,78,76,76,76,74,81,124

InterPro domains:
  IPR016054 Ly-6 antigen/uPA receptor-like [PF00021] (13-95)
  IPR045860 Snake toxin-like superfamily [G3DSA:2.10.60.10] (10-99)
  IPR045860 Snake toxin-like superfamily [SSF57302] (13-95)
  IPR046354 Sperm acrosome membrane-associated protein 4/Protein Bouncer [PTHR47613] (12-117)

Organism: NCBI:txid47308

Secondary structure (DSSP, 8-state):
----------PPPEEEE-SS-BSSGGGSEEEEEEPPTTEEEEEEEEEEEETTEEEEEEEEEEEEGGGTT-EEEEEETTEEEEEEEEEE-STT-TT-----------------------/----------PPPEEEE-SS-BSSGGGSEEEEEEPPTTEEEEEEEEEEEETTEEEEEEEEEEEEGGGTT-EEEEEETTEEEEEEEEEE-STT-TT-----------------------

Nearest PDB structures (foldseek):
  1ywh-assembly2_A  TM=7.496E-01  e=8.865E-04  Homo sapiens
  6ion-assembly1_A  TM=7.050E-01  e=1.626E-03  Homo sapiens
  6iom-assembly2_B  TM=6.946E-01  e=1.456E-03  Homo sapiens
  1ywh-assembly3_O  TM=7.391E-01  e=3.331E-03  Homo sapiens
  1ywh-assembly3_K  TM=7.367E-01  e=3.152E-03  Homo sapiens

pLDDT: mean 80.87, std 22.41, range [34.19, 98.19]

Foldseek 3Di:
DPPPPPPVVPPFAWEWWAPDWFQDLPRTDPDTDTADPQWWWKKKWKWWDDPVDIGITIGIDTGHPVQAQDKDWDQDPNTIMIMGMHTDHHHHPRSDPPPPPPPCPVPPPPPPPPPPPD/DPPPPPPVVPPFAWEWWAPDWFQDLPRTDPDTDTADPQWWWKKKWKWWDDPVDIGITIGIDTGHPVQAQDKDWDQDPNTIMIMGMHTDHHHHPRSDPPPPPPPCPVPPPPPPPPPPPD

Radius of gyration: 24.13 Å; Cα contacts (8 Å, |Δi|>4): 485; chains: 2; bounding box: 91×92×62 Å

Sequence (236 aa):
KVLHIYRVQHTPLFCYTCVFPTVSPHDCIHFPVKCPPEQLCLSSRAVGRRGDFQVVLYERSCVLSSMCGVTGQKYTMDLNFTFTNTCCDSNLCNTALTSAAPDWTGSVITLALALRLWKVLHIYRVQHTPLFCYTCVFPTVSPHDCIHFPVKCPPEQLCLSSRAVGRRGDFQVVLYERSCVLSSMCGVTGQKYTMDLNFTFTNTCCDSNLCNTALTSAAPDWTGSVITLALALRLW